Protein AF-A0A0D6EGX3-F1 (afdb_monomer_lite)

Foldseek 3Di:
DDDDDDDDPPPPPPPPPPPPPPQLAADDPVLLVCLVVLLVVLVVLLVVLVVVVVLLPDDPVVVVVVVVVLVVDPPDPQCPPPHPVVLQRDPLCVVVVVCLSVVLSVLSVVLSVLSVVLNVCNVVSHLCSLVSLLVSLVSQQVSLVVVVVVCVVLVVLQQEDDPCSCVVQVDPVSSVSNSNHPDDPVRSCVVPVVVSVCSNVVSVVSNVVSVVVVVVVVVVVVVVVVD

Structure (mmCIF, N/CA/C/O backbone):
data_AF-A0A0D6EGX3-F1
#
_entry.id   AF-A0A0D6EGX3-F1
#
loop_
_atom_site.group_PDB
_atom_site.id
_atom_site.type_symbol
_atom_site.label_atom_id
_atom_site.label_alt_id
_atom_site.label_comp_id
_atom_site.label_asym_id
_atom_site.label_entity_id
_atom_site.label_seq_id
_atom_site.pdbx_PDB_ins_code
_atom_site.Cartn_x
_atom_site.Cartn_y
_atom_site.Cartn_z
_atom_site.occupancy
_atom_site.B_iso_or_equiv
_atom_site.auth_seq_id
_atom_site.auth_comp_id
_atom_site.auth_asym_id
_atom_site.auth_atom_id
_atom_site.pdbx_PDB_model_num
ATOM 1 N N . MET A 1 1 ? -27.601 17.212 81.194 1.00 42.09 1 MET A N 1
ATOM 2 C CA . MET A 1 1 ? -26.570 16.607 80.323 1.00 42.09 1 MET A CA 1
ATOM 3 C C . MET A 1 1 ? -27.194 16.378 78.955 1.00 42.09 1 MET A C 1
ATOM 5 O O . MET A 1 1 ? -28.285 15.823 78.931 1.00 42.09 1 MET A O 1
ATOM 9 N N . PRO A 1 2 ? -26.596 16.871 77.859 1.00 45.00 2 PRO A N 1
ATOM 10 C CA . PRO A 1 2 ? -27.180 16.785 76.527 1.00 45.00 2 PRO A CA 1
ATOM 11 C C . PRO A 1 2 ? -26.713 15.505 75.821 1.00 45.00 2 PRO A C 1
ATOM 13 O O . PRO A 1 2 ? -25.516 15.231 75.780 1.00 45.00 2 PRO A O 1
ATOM 16 N N . SER A 1 3 ? -27.630 14.742 75.230 1.00 47.66 3 SER A N 1
ATOM 17 C CA . SER A 1 3 ? -27.299 13.730 74.223 1.00 47.66 3 SER A CA 1
ATOM 18 C C . SER A 1 3 ? -27.918 14.140 72.887 1.00 47.66 3 SER A C 1
ATOM 20 O O . SER A 1 3 ? -29.131 14.186 72.708 1.00 47.66 3 SER A O 1
ATOM 22 N N . ASN A 1 4 ? -27.024 14.508 71.974 1.00 48.25 4 ASN A N 1
ATOM 23 C CA . ASN A 1 4 ? -27.253 14.788 70.559 1.00 48.25 4 ASN A CA 1
ATOM 24 C C . ASN A 1 4 ? -27.149 13.448 69.764 1.00 48.25 4 ASN A C 1
ATOM 26 O O . ASN A 1 4 ? -26.827 12.423 70.365 1.00 48.25 4 ASN A O 1
ATOM 30 N N . PRO A 1 5 ? -27.321 13.411 68.431 1.00 52.81 5 PRO A N 1
ATOM 31 C CA . PRO A 1 5 ? -28.585 13.210 67.725 1.00 52.81 5 PRO A CA 1
ATOM 32 C C . PRO A 1 5 ? -28.650 11.888 66.920 1.00 52.81 5 PRO A C 1
ATOM 34 O O . PRO A 1 5 ? -27.678 11.144 66.807 1.00 52.81 5 PRO A O 1
ATOM 37 N N . MET A 1 6 ? -29.828 11.621 66.339 1.00 44.00 6 MET A N 1
ATOM 38 C CA . MET A 1 6 ? -30.134 10.525 65.406 1.00 44.00 6 MET A CA 1
ATOM 39 C C . MET A 1 6 ? -29.091 10.373 64.287 1.00 44.00 6 MET A C 1
ATOM 41 O O . MET A 1 6 ? -28.810 11.308 63.537 1.00 44.00 6 MET A O 1
ATOM 45 N N . ALA A 1 7 ? -28.584 9.149 64.143 1.00 47.31 7 ALA A N 1
ATOM 46 C CA . ALA A 1 7 ? -27.769 8.714 63.022 1.00 47.31 7 ALA A CA 1
ATOM 47 C C . ALA A 1 7 ? -28.589 8.755 61.719 1.00 47.31 7 ALA A C 1
ATOM 49 O O . ALA A 1 7 ? -29.502 7.957 61.512 1.00 47.31 7 ALA A O 1
ATOM 50 N N . SER A 1 8 ? -28.240 9.694 60.840 1.00 47.75 8 SER A N 1
ATOM 51 C CA . SER A 1 8 ? -28.646 9.699 59.435 1.00 47.75 8 SER A CA 1
ATOM 52 C C . SER A 1 8 ? -28.057 8.464 58.754 1.00 47.75 8 SER A C 1
ATOM 54 O O . SER A 1 8 ? -26.837 8.314 58.658 1.00 47.75 8 SER A O 1
ATOM 56 N N . SER A 1 9 ? -28.922 7.543 58.332 1.00 49.28 9 SER A N 1
ATOM 57 C CA . SER A 1 9 ? -28.543 6.374 57.549 1.00 49.28 9 SER A CA 1
ATOM 58 C C . SER A 1 9 ? -27.975 6.838 56.211 1.00 49.28 9 SER A C 1
ATOM 60 O O . SER A 1 9 ? -28.705 7.298 55.335 1.00 49.28 9 SER A O 1
ATOM 62 N N . GLY A 1 10 ? -26.654 6.725 56.065 1.00 43.44 10 GLY A N 1
ATOM 63 C CA . GLY A 1 10 ? -25.962 6.937 54.805 1.00 43.44 10 GLY A CA 1
ATOM 64 C C . GLY A 1 10 ? -26.518 5.992 53.747 1.00 43.44 10 GLY A C 1
ATOM 65 O O . GLY A 1 10 ? -26.232 4.796 53.751 1.00 43.44 10 GLY A O 1
ATOM 66 N N . HIS A 1 11 ? -27.326 6.540 52.844 1.00 49.97 11 HIS A N 1
ATOM 67 C CA . HIS A 1 11 ? -27.669 5.908 51.584 1.00 49.97 11 HIS A CA 1
ATOM 68 C C . HIS A 1 11 ? -26.365 5.754 50.794 1.00 49.97 11 HIS A C 1
ATOM 70 O O . HIS A 1 11 ? -25.854 6.715 50.218 1.00 49.97 11 HIS A O 1
ATOM 76 N N . LEU A 1 12 ? -25.782 4.556 50.844 1.00 47.62 12 LEU A N 1
ATOM 77 C CA . LEU A 1 12 ? -24.660 4.164 50.003 1.00 47.62 12 LEU A CA 1
ATOM 78 C C . LEU A 1 12 ? -25.134 4.227 48.552 1.00 47.62 12 LEU A C 1
ATOM 80 O O . LEU A 1 12 ? -25.752 3.293 48.047 1.00 47.62 12 LEU A O 1
ATOM 84 N N . VAL A 1 13 ? -24.855 5.349 47.892 1.00 58.12 13 VAL A N 1
ATOM 85 C CA . VAL A 1 13 ? -24.907 5.436 46.437 1.00 58.12 13 VAL A CA 1
ATOM 86 C C . VAL A 1 13 ? -23.924 4.382 45.927 1.00 58.12 13 VAL A C 1
ATOM 88 O O . VAL A 1 13 ? -22.734 4.477 46.244 1.00 58.12 13 VAL A O 1
ATOM 91 N N . PRO A 1 14 ? -24.363 3.358 45.179 1.00 47.47 14 PRO A N 1
ATOM 92 C CA . PRO A 1 14 ? -23.422 2.458 44.550 1.00 47.47 14 PRO A CA 1
ATOM 93 C C . PRO A 1 14 ? -22.639 3.294 43.539 1.00 47.47 14 PRO A C 1
ATOM 95 O O . PRO A 1 14 ? -23.165 3.702 42.503 1.00 47.47 14 PRO A O 1
ATOM 98 N N . HIS A 1 15 ? -21.374 3.581 43.850 1.00 47.25 15 HIS A N 1
ATOM 99 C CA . HIS A 1 15 ? -20.418 3.990 42.839 1.00 47.25 15 HIS A CA 1
ATOM 100 C C . HIS A 1 15 ? -20.342 2.838 41.843 1.00 47.25 15 HIS A C 1
ATOM 102 O O . HIS A 1 15 ? -19.638 1.853 42.063 1.00 47.25 15 HIS A O 1
ATOM 108 N N . ALA A 1 16 ? -21.111 2.946 40.759 1.00 48.25 16 ALA A N 1
ATOM 109 C CA . ALA A 1 16 ? -20.891 2.155 39.571 1.00 48.25 16 ALA A CA 1
ATOM 110 C C . ALA A 1 16 ? -19.405 2.301 39.248 1.00 48.25 16 ALA A C 1
ATOM 112 O O . ALA A 1 16 ? -18.934 3.409 38.966 1.00 48.25 16 ALA A O 1
ATOM 113 N N . SER A 1 17 ? -18.653 1.206 39.360 1.00 45.69 17 SER A N 1
ATOM 114 C CA . SER A 1 17 ? -17.298 1.166 38.848 1.00 45.69 17 SER A CA 1
ATOM 115 C C . SER A 1 17 ? -17.428 1.400 37.350 1.00 45.69 17 SER A C 1
ATOM 117 O O . SER A 1 17 ? -17.821 0.536 36.567 1.00 45.69 17 SER A O 1
ATOM 119 N N . ARG A 1 18 ? -17.199 2.650 36.951 1.00 48.38 18 ARG A N 1
ATOM 120 C CA . ARG A 1 18 ? -17.096 3.037 35.557 1.00 48.38 18 ARG A CA 1
ATOM 121 C C . ARG A 1 18 ? -15.830 2.350 35.076 1.00 48.38 18 ARG A C 1
ATOM 123 O O . ARG A 1 18 ? -14.730 2.870 35.236 1.00 48.38 18 ARG A O 1
ATOM 130 N N . SER A 1 19 ? -15.979 1.127 34.578 1.00 44.41 19 SER A N 1
ATOM 131 C CA . SER A 1 19 ? -14.942 0.470 33.810 1.00 44.41 19 SER A CA 1
ATOM 132 C C . SER A 1 19 ? -14.705 1.364 32.598 1.00 44.41 19 SER A C 1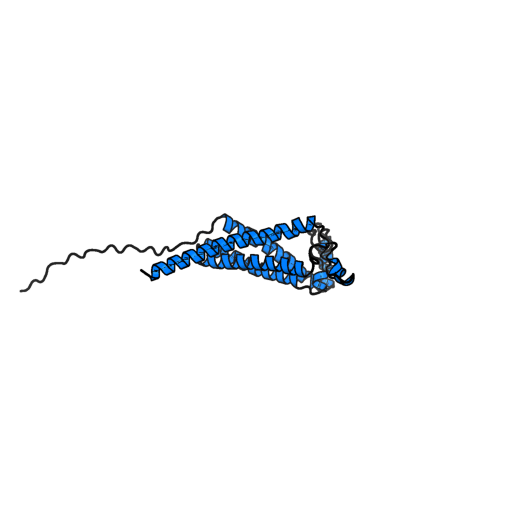
ATOM 134 O O . SER A 1 19 ? -15.422 1.332 31.602 1.00 44.41 19 SER A O 1
ATOM 136 N N . ASN A 1 20 ? -13.706 2.237 32.708 1.00 46.31 20 ASN A N 1
ATOM 137 C CA . ASN A 1 20 ? -13.128 2.976 31.592 1.00 46.31 20 ASN A CA 1
ATOM 138 C C . ASN A 1 20 ? -12.378 1.983 30.679 1.00 46.31 20 ASN A C 1
ATOM 140 O O . ASN A 1 20 ? -11.185 2.110 30.439 1.00 46.31 20 ASN A O 1
ATOM 144 N N . GLY A 1 21 ? -13.073 0.958 30.184 1.00 47.03 21 GLY A N 1
ATOM 145 C CA . GLY A 1 21 ? -12.594 0.003 29.186 1.00 47.03 21 GLY A CA 1
ATOM 146 C C . GLY A 1 21 ? -12.992 0.446 27.781 1.00 47.03 21 GLY A C 1
ATOM 147 O O . GLY A 1 21 ? -13.476 -0.364 26.994 1.00 47.03 21 GLY A O 1
ATOM 148 N N . GLY A 1 22 ? -12.892 1.751 27.508 1.00 45.56 22 GLY A N 1
ATOM 149 C CA . GLY A 1 22 ? -13.342 2.366 26.264 1.00 45.56 22 GLY A CA 1
ATOM 150 C C . GLY A 1 22 ? -12.661 1.727 25.057 1.00 45.56 22 GLY A C 1
ATOM 151 O O . GLY A 1 22 ? -11.455 1.855 24.905 1.00 45.56 22 GLY A O 1
ATOM 152 N N . ALA A 1 23 ? -13.457 1.034 24.238 1.00 56.38 23 ALA A N 1
ATOM 153 C CA . ALA A 1 23 ? -13.135 0.520 22.906 1.00 56.38 23 ALA A CA 1
ATOM 154 C C . ALA A 1 23 ? -11.678 0.055 22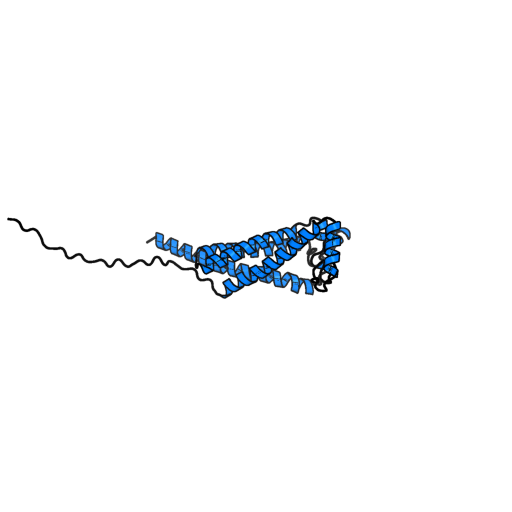.719 1.00 56.38 23 ALA A C 1
ATOM 156 O O . ALA A 1 23 ? -10.835 0.727 22.128 1.00 56.38 23 ALA A O 1
ATOM 157 N N . VAL A 1 24 ? -11.422 -1.156 23.192 1.00 75.19 24 VAL A N 1
ATOM 158 C CA . VAL A 1 24 ? -10.236 -1.943 22.869 1.00 75.19 24 VAL A CA 1
ATOM 159 C C . VAL A 1 24 ? -10.301 -2.286 21.370 1.00 75.19 24 VAL A C 1
ATOM 161 O O . VAL A 1 24 ? -11.146 -3.086 20.964 1.00 75.19 24 VAL A O 1
ATOM 164 N N . TYR A 1 25 ? -9.482 -1.642 20.530 1.00 81.50 25 TYR A N 1
ATOM 165 C CA . TYR A 1 25 ? -9.501 -1.871 19.078 1.00 81.50 25 TYR A CA 1
ATOM 166 C C . TYR A 1 25 ? -9.175 -3.335 18.774 1.00 81.50 25 TYR A C 1
ATOM 168 O O . TYR A 1 25 ? -8.188 -3.878 19.265 1.00 81.50 25 TYR A O 1
ATOM 176 N N . SER A 1 26 ? -9.991 -3.982 17.945 1.00 84.44 26 SER A N 1
ATOM 177 C CA . SER A 1 26 ? -9.758 -5.356 17.509 1.00 84.44 26 SER A CA 1
ATOM 178 C C . SER A 1 26 ? -9.752 -5.397 15.990 1.00 84.44 26 SER A C 1
ATOM 180 O O . SER A 1 26 ? -10.787 -5.236 15.345 1.00 84.44 26 SER A O 1
ATOM 182 N N . ALA A 1 27 ? -8.561 -5.581 15.421 1.00 84.69 27 ALA A N 1
ATOM 183 C CA . ALA A 1 27 ? -8.395 -5.705 13.984 1.00 84.69 27 ALA A CA 1
ATOM 184 C C . ALA A 1 27 ? -9.115 -6.964 13.470 1.00 84.69 27 ALA A C 1
ATOM 186 O O . ALA A 1 27 ? -8.873 -8.054 14.000 1.00 84.69 27 ALA A O 1
ATOM 187 N N . PRO A 1 28 ? -9.948 -6.861 12.418 1.00 91.94 28 PRO A N 1
ATOM 188 C CA . PRO A 1 28 ? -10.461 -8.041 11.738 1.00 91.94 28 PRO A CA 1
ATOM 189 C C . PRO A 1 28 ? -9.301 -8.896 11.216 1.00 91.94 28 PRO A C 1
ATOM 191 O O . PRO A 1 28 ? -8.326 -8.362 10.684 1.00 91.94 28 PRO A O 1
ATOM 194 N N . THR A 1 29 ? -9.415 -10.222 11.319 1.00 92.12 29 THR A N 1
ATOM 195 C CA . THR A 1 29 ? -8.333 -11.159 10.963 1.00 92.12 29 THR A CA 1
ATOM 196 C C . THR A 1 29 ? -7.798 -10.929 9.553 1.00 92.12 29 THR A C 1
ATOM 198 O O . THR A 1 29 ? -6.590 -10.914 9.351 1.00 92.12 29 THR A O 1
ATOM 201 N N . TRP A 1 30 ? -8.677 -10.671 8.584 1.00 94.31 30 TRP A N 1
ATOM 202 C CA . TRP A 1 30 ? -8.269 -10.432 7.200 1.00 94.31 30 TRP A CA 1
ATOM 203 C C . TRP A 1 30 ? -7.467 -9.132 7.024 1.00 94.31 30 TRP A C 1
ATOM 205 O O . TRP A 1 30 ? -6.580 -9.082 6.175 1.00 94.31 30 TRP A O 1
ATOM 215 N N . VAL A 1 31 ? -7.729 -8.102 7.840 1.00 95.50 31 VAL A N 1
ATOM 216 C CA . VAL A 1 31 ? -6.954 -6.852 7.833 1.00 95.50 31 VAL A CA 1
ATOM 217 C C . VAL A 1 31 ? -5.553 -7.136 8.359 1.00 95.50 31 VAL A C 1
ATOM 219 O O . VAL A 1 31 ? -4.570 -6.772 7.721 1.00 95.50 31 VAL A O 1
ATOM 222 N N . ALA A 1 32 ? -5.440 -7.866 9.471 1.00 93.94 32 ALA A N 1
ATOM 223 C CA . ALA A 1 32 ? -4.142 -8.294 9.986 1.00 93.94 32 ALA A CA 1
ATOM 224 C C . ALA A 1 32 ? -3.376 -9.146 8.956 1.00 93.94 32 ALA A C 1
ATOM 226 O O . ALA A 1 32 ? -2.197 -8.891 8.712 1.00 93.94 32 ALA A O 1
ATOM 227 N N . CYS A 1 33 ? -4.047 -10.092 8.286 1.00 95.44 33 CYS A N 1
ATOM 228 C CA . CYS A 1 33 ? -3.456 -10.881 7.204 1.00 95.44 33 CYS A CA 1
ATOM 229 C C . CYS A 1 33 ? -2.945 -10.000 6.059 1.00 95.44 33 CYS A C 1
ATOM 231 O O . CYS A 1 33 ? -1.825 -10.211 5.600 1.00 95.44 33 CYS A O 1
ATOM 233 N N . TRP A 1 34 ? -3.721 -8.999 5.629 1.00 95.44 34 TRP A N 1
ATOM 234 C CA . TRP A 1 34 ? -3.292 -8.047 4.603 1.00 95.44 34 TRP A CA 1
ATOM 235 C C . TRP A 1 34 ? -2.000 -7.332 5.003 1.00 95.44 34 TRP A C 1
ATOM 237 O O . TRP A 1 34 ? -1.045 -7.326 4.233 1.00 95.44 34 TRP A O 1
ATOM 247 N N . PHE A 1 35 ? -1.935 -6.773 6.214 1.00 96.31 35 PHE A N 1
ATOM 248 C CA . PHE A 1 35 ? -0.744 -6.059 6.681 1.00 96.31 35 PHE A CA 1
ATOM 249 C C . PHE A 1 35 ? 0.477 -6.978 6.819 1.00 96.31 35 PHE A C 1
ATOM 251 O O . PHE A 1 35 ? 1.584 -6.560 6.484 1.00 96.31 35 PHE A O 1
ATOM 258 N N . ILE A 1 36 ? 0.297 -8.231 7.246 1.00 95.62 36 ILE A N 1
ATOM 259 C CA . ILE A 1 36 ? 1.384 -9.222 7.310 1.00 95.62 36 ILE A CA 1
ATOM 260 C C . ILE A 1 36 ? 1.899 -9.544 5.904 1.00 95.62 36 ILE A C 1
ATOM 262 O O . ILE A 1 36 ? 3.092 -9.403 5.638 1.00 95.62 36 ILE A O 1
ATOM 266 N N . ILE A 1 37 ? 1.002 -9.938 4.996 1.00 94.56 37 ILE A N 1
ATOM 267 C CA . ILE A 1 37 ? 1.355 -10.319 3.622 1.00 94.56 37 ILE A CA 1
ATOM 268 C C . ILE A 1 37 ? 1.988 -9.134 2.889 1.00 94.56 37 ILE A C 1
ATOM 270 O O . ILE A 1 37 ? 3.042 -9.288 2.272 1.00 94.56 37 ILE A O 1
ATOM 274 N N . SER A 1 38 ? 1.390 -7.946 3.004 1.00 94.62 38 SER A N 1
ATOM 275 C CA . SER A 1 38 ? 1.911 -6.721 2.400 1.00 94.62 38 SER A CA 1
ATOM 276 C C . SER A 1 38 ? 3.314 -6.410 2.914 1.00 94.62 38 SER A C 1
ATOM 278 O O . SER A 1 38 ? 4.220 -6.218 2.112 1.00 94.62 38 SER A O 1
ATOM 280 N N . THR A 1 39 ? 3.546 -6.467 4.231 1.00 93.75 39 THR A N 1
ATOM 281 C CA . THR A 1 39 ? 4.885 -6.226 4.799 1.00 93.75 39 THR A CA 1
ATOM 282 C C . THR A 1 39 ? 5.931 -7.164 4.210 1.00 93.75 39 THR A C 1
ATOM 284 O O . THR A 1 39 ? 7.003 -6.706 3.835 1.00 93.75 39 THR A O 1
ATOM 287 N N . VAL A 1 40 ? 5.630 -8.460 4.083 1.00 92.44 40 VAL A N 1
ATOM 288 C CA . VAL A 1 40 ? 6.575 -9.435 3.515 1.00 92.44 40 VAL A CA 1
ATOM 289 C C . VAL A 1 40 ? 6.880 -9.127 2.049 1.00 92.44 40 VAL A C 1
ATOM 291 O O . VAL A 1 40 ? 8.046 -9.092 1.660 1.00 92.44 40 VAL A O 1
ATOM 294 N N . LEU A 1 41 ? 5.851 -8.873 1.238 1.00 90.00 41 LEU A N 1
ATOM 295 C CA . LEU A 1 41 ? 6.016 -8.619 -0.196 1.00 90.00 41 LEU A CA 1
ATOM 296 C C . LEU A 1 41 ? 6.725 -7.290 -0.476 1.00 90.00 41 LEU A C 1
ATOM 298 O O . LEU A 1 41 ? 7.596 -7.217 -1.339 1.00 90.00 41 LEU A O 1
ATOM 302 N N . VAL A 1 42 ? 6.397 -6.250 0.283 1.00 90.06 42 VAL A N 1
ATOM 303 C CA . VAL A 1 42 ? 6.972 -4.909 0.131 1.00 90.06 42 VAL A CA 1
ATOM 304 C C . VAL A 1 42 ? 8.408 -4.864 0.661 1.00 90.06 42 VAL A C 1
ATOM 306 O O . VAL A 1 42 ? 9.271 -4.238 0.042 1.00 90.06 42 VAL A O 1
ATOM 309 N N . ALA A 1 43 ? 8.696 -5.578 1.757 1.00 84.81 43 ALA A N 1
ATOM 310 C CA . ALA A 1 43 ? 10.055 -5.752 2.265 1.00 84.81 43 ALA A CA 1
ATOM 311 C C . ALA A 1 43 ? 10.934 -6.526 1.271 1.00 84.81 43 ALA A C 1
ATOM 313 O O . ALA A 1 43 ? 12.095 -6.166 1.062 1.00 84.81 43 ALA A O 1
ATOM 314 N N . TRP A 1 44 ? 10.378 -7.560 0.632 1.00 83.56 44 TRP A N 1
ATOM 315 C CA . TRP A 1 44 ? 11.054 -8.280 -0.444 1.00 83.56 44 TRP A CA 1
ATOM 316 C C . TRP A 1 44 ? 11.390 -7.351 -1.616 1.00 83.56 44 TRP A C 1
ATOM 318 O O . TRP A 1 44 ? 12.542 -7.307 -2.047 1.00 83.56 44 TRP A O 1
ATOM 328 N N . ASP A 1 45 ? 10.416 -6.572 -2.088 1.00 81.69 45 ASP A N 1
ATOM 329 C CA . ASP A 1 45 ? 10.589 -5.649 -3.212 1.00 81.69 45 ASP A CA 1
ATOM 330 C C . ASP A 1 45 ? 11.670 -4.586 -2.938 1.00 81.69 45 ASP A C 1
ATOM 332 O O . ASP A 1 45 ? 12.634 -4.458 -3.699 1.00 81.69 45 ASP A O 1
ATOM 336 N N . THR A 1 46 ? 11.598 -3.882 -1.800 1.00 83.12 46 THR A N 1
ATOM 337 C CA . THR A 1 46 ? 12.614 -2.871 -1.453 1.00 83.12 46 THR A CA 1
ATOM 338 C C . THR A 1 46 ? 13.989 -3.488 -1.210 1.00 83.12 46 THR A C 1
ATOM 340 O O . THR A 1 46 ? 14.997 -2.950 -1.673 1.00 83.12 46 THR A O 1
ATOM 343 N N . GLY A 1 47 ? 14.053 -4.649 -0.548 1.00 76.44 47 GLY A N 1
ATOM 344 C CA . GLY A 1 47 ? 15.302 -5.371 -0.327 1.00 76.44 47 GLY A CA 1
ATOM 345 C C . GLY A 1 47 ? 15.974 -5.723 -1.650 1.00 76.44 47 GLY A C 1
ATOM 346 O O . GLY A 1 47 ? 17.164 -5.462 -1.831 1.00 76.44 47 GLY A O 1
ATOM 347 N N . PHE A 1 48 ? 15.198 -6.228 -2.605 1.00 71.31 48 PHE A N 1
ATOM 348 C CA . PHE A 1 48 ? 15.685 -6.567 -3.934 1.00 71.31 48 PHE A CA 1
ATOM 349 C C . PHE A 1 48 ? 16.218 -5.335 -4.691 1.00 71.31 48 PHE A C 1
ATOM 351 O O . PHE A 1 48 ? 17.339 -5.365 -5.212 1.00 71.31 48 PHE A O 1
ATOM 358 N N . VAL A 1 49 ? 15.478 -4.220 -4.695 1.00 70.88 49 VAL A N 1
ATOM 359 C CA . VAL A 1 49 ? 15.894 -2.978 -5.373 1.00 70.88 49 VAL A CA 1
ATOM 360 C C . VAL A 1 49 ? 17.130 -2.354 -4.713 1.00 70.88 49 VAL A C 1
ATOM 362 O O . VAL A 1 49 ? 18.072 -1.958 -5.405 1.00 70.88 49 VAL A O 1
ATOM 365 N N . LEU A 1 50 ? 17.183 -2.283 -3.380 1.00 70.25 50 LEU A N 1
ATOM 366 C CA . LEU A 1 50 ? 18.296 -1.655 -2.662 1.00 70.25 50 LEU A CA 1
ATOM 367 C C . LEU A 1 50 ? 19.588 -2.470 -2.722 1.00 70.25 50 LEU A C 1
ATOM 369 O O . LEU A 1 50 ? 20.653 -1.887 -2.945 1.00 70.25 50 LEU A O 1
ATOM 373 N N . MET A 1 51 ? 19.523 -3.799 -2.577 1.00 66.31 51 MET A N 1
ATOM 374 C CA . MET A 1 51 ? 20.705 -4.660 -2.735 1.00 66.31 51 MET A CA 1
ATOM 375 C C . MET A 1 51 ? 21.351 -4.449 -4.110 1.00 66.31 51 MET A C 1
ATOM 377 O O . MET A 1 51 ? 22.577 -4.398 -4.236 1.00 66.31 51 MET A O 1
ATOM 381 N N . ARG A 1 52 ? 20.533 -4.199 -5.136 1.00 62.53 52 ARG A N 1
ATOM 382 C CA . ARG A 1 52 ? 21.007 -3.893 -6.484 1.00 62.53 52 ARG A CA 1
ATOM 383 C C . ARG A 1 52 ? 21.715 -2.542 -6.593 1.00 62.53 52 ARG A C 1
ATOM 385 O O . ARG A 1 52 ? 22.731 -2.442 -7.284 1.00 62.53 52 ARG A O 1
ATOM 392 N N . LEU A 1 53 ? 21.230 -1.508 -5.903 1.00 60.34 53 LEU A N 1
ATOM 393 C CA . LEU A 1 53 ? 21.909 -0.206 -5.847 1.00 60.34 53 LEU A CA 1
ATOM 394 C C . LEU A 1 53 ? 23.294 -0.323 -5.198 1.00 60.34 53 LEU A C 1
ATOM 396 O O . LEU A 1 53 ? 24.237 0.339 -5.635 1.00 60.34 53 LEU A O 1
ATOM 400 N N . VAL A 1 54 ? 23.433 -1.184 -4.188 1.00 61.91 54 VAL A N 1
ATOM 401 C CA . VAL A 1 54 ? 24.717 -1.456 -3.527 1.00 61.91 54 VAL A CA 1
ATOM 402 C C . VAL A 1 54 ? 25.681 -2.169 -4.483 1.00 61.91 54 VAL A C 1
ATOM 404 O O . VAL A 1 54 ? 26.822 -1.727 -4.639 1.00 61.91 54 VAL A O 1
ATOM 407 N N . GLU A 1 55 ? 25.222 -3.187 -5.220 1.00 61.34 55 GLU A N 1
ATOM 408 C CA . GLU A 1 55 ? 26.027 -3.851 -6.262 1.00 61.34 55 GLU A CA 1
ATOM 409 C C . GLU A 1 55 ? 26.504 -2.877 -7.354 1.00 61.34 55 GLU A C 1
ATOM 411 O O . GLU A 1 55 ? 27.638 -2.960 -7.837 1.00 61.34 55 GLU A O 1
ATOM 416 N N . LEU A 1 56 ? 25.649 -1.929 -7.743 1.00 57.28 56 LEU A N 1
ATOM 417 C CA . LEU A 1 56 ? 25.939 -0.936 -8.776 1.00 57.28 56 LEU A CA 1
ATOM 418 C C . LEU A 1 56 ? 26.783 0.247 -8.286 1.00 57.28 56 LEU A C 1
ATOM 420 O O . LEU A 1 56 ? 27.243 1.027 -9.121 1.00 57.28 56 LEU A O 1
ATOM 424 N N . ARG A 1 57 ? 27.048 0.373 -6.983 1.00 56.44 57 ARG A N 1
ATOM 425 C CA . ARG A 1 57 ? 28.012 1.338 -6.418 1.00 56.44 57 ARG A CA 1
ATOM 426 C C . ARG A 1 57 ? 29.378 0.718 -6.120 1.00 56.44 57 ARG A C 1
ATOM 428 O O . ARG A 1 57 ? 30.349 1.450 -5.952 1.00 56.44 57 ARG A O 1
ATOM 435 N N . ALA A 1 58 ? 29.486 -0.610 -6.116 1.00 58.25 58 ALA A N 1
ATOM 436 C CA . ALA A 1 58 ? 30.744 -1.295 -5.849 1.00 58.25 58 ALA A CA 1
ATOM 437 C C . ALA A 1 58 ? 31.815 -1.007 -6.934 1.00 58.25 58 ALA A C 1
ATOM 439 O O . ALA A 1 58 ? 31.485 -0.933 -8.130 1.00 58.25 58 ALA A O 1
ATOM 440 N N . PRO A 1 59 ? 33.106 -0.880 -6.560 1.00 58.66 59 PRO A N 1
ATOM 441 C CA . PRO A 1 59 ? 34.202 -0.697 -7.512 1.00 58.66 59 PRO A CA 1
ATOM 442 C C . PRO A 1 59 ? 34.324 -1.898 -8.464 1.00 58.66 59 PRO A C 1
ATOM 444 O O . PRO A 1 59 ? 34.025 -3.035 -8.100 1.00 58.66 59 PRO A O 1
ATOM 447 N N . VAL A 1 60 ? 34.798 -1.671 -9.696 1.00 59.31 60 VAL A N 1
ATOM 448 C CA . VAL A 1 60 ? 34.840 -2.679 -10.785 1.00 59.31 60 VAL A CA 1
ATOM 449 C C . VAL A 1 60 ? 35.521 -3.996 -10.368 1.00 59.31 60 VAL A C 1
ATOM 451 O O . VAL A 1 60 ? 35.105 -5.073 -10.799 1.00 59.31 60 VAL A O 1
ATOM 454 N N . ARG A 1 61 ? 36.527 -3.935 -9.484 1.00 53.12 61 ARG A N 1
ATOM 455 C CA . ARG A 1 61 ? 37.207 -5.119 -8.927 1.00 53.12 61 ARG A CA 1
ATOM 456 C C . ARG A 1 61 ? 36.295 -5.958 -8.021 1.00 53.12 61 ARG A C 1
ATOM 458 O O . ARG A 1 61 ? 36.262 -7.174 -8.179 1.00 53.12 61 ARG A O 1
ATOM 465 N N . ALA A 1 62 ? 35.503 -5.319 -7.158 1.00 54.88 62 ALA A N 1
ATOM 466 C CA . ALA A 1 62 ? 34.503 -5.991 -6.326 1.00 54.88 62 ALA A CA 1
ATOM 467 C C . ALA A 1 62 ? 33.367 -6.585 -7.176 1.00 54.88 62 ALA A C 1
ATOM 469 O O . ALA A 1 62 ? 32.889 -7.676 -6.887 1.00 54.88 62 ALA A O 1
ATOM 470 N N . ARG A 1 63 ? 33.007 -5.939 -8.297 1.00 52.00 63 ARG A N 1
ATOM 471 C CA . ARG A 1 63 ? 32.034 -6.496 -9.256 1.00 52.00 63 ARG A CA 1
ATOM 472 C C . ARG A 1 63 ? 32.523 -7.782 -9.913 1.00 52.00 63 ARG A C 1
ATOM 474 O O . ARG A 1 63 ? 31.750 -8.723 -10.013 1.00 52.00 63 ARG A O 1
ATOM 481 N N . ARG A 1 64 ? 33.795 -7.851 -10.332 1.00 46.88 64 ARG A N 1
ATOM 482 C CA . ARG A 1 64 ? 34.390 -9.078 -10.901 1.00 46.88 64 ARG A CA 1
ATOM 483 C C . ARG A 1 64 ? 34.553 -10.192 -9.861 1.00 46.88 64 ARG A C 1
ATOM 485 O O . ARG A 1 64 ? 34.405 -11.355 -10.222 1.00 46.88 64 ARG A O 1
ATOM 492 N N . ALA A 1 65 ? 34.836 -9.846 -8.604 1.00 50.56 65 ALA A N 1
ATOM 493 C CA . ALA A 1 65 ? 34.937 -10.803 -7.502 1.00 50.56 65 ALA A CA 1
ATOM 494 C C . ALA A 1 65 ? 33.566 -11.394 -7.124 1.00 50.56 65 ALA A C 1
ATOM 496 O O . ALA A 1 65 ? 33.424 -12.615 -7.144 1.00 50.56 65 ALA A O 1
ATOM 497 N N . ASN A 1 66 ? 32.539 -10.553 -6.925 1.00 49.28 66 ASN A N 1
ATOM 498 C CA . ASN A 1 66 ? 31.161 -11.012 -6.701 1.00 49.28 66 ASN A CA 1
ATOM 499 C C . ASN A 1 66 ? 30.640 -11.822 -7.892 1.00 49.28 66 ASN A C 1
ATOM 501 O O . ASN A 1 66 ? 30.031 -12.870 -7.710 1.00 49.28 66 ASN A O 1
ATOM 505 N N . GLN A 1 67 ? 30.930 -11.391 -9.124 1.00 44.34 67 GLN A N 1
ATOM 506 C CA . GLN A 1 67 ? 30.522 -12.115 -10.326 1.00 44.34 67 GLN A CA 1
ATOM 507 C C . GLN A 1 67 ? 31.192 -13.494 -10.428 1.00 44.34 67 GLN A C 1
ATOM 509 O O . GLN A 1 67 ? 30.536 -14.435 -10.858 1.00 44.34 67 GLN A O 1
ATOM 514 N N . ARG A 1 68 ? 32.455 -13.649 -10.005 1.00 39.28 68 ARG A N 1
ATOM 515 C CA . ARG A 1 68 ? 33.131 -14.958 -9.959 1.00 39.28 68 ARG A CA 1
ATOM 516 C C . ARG A 1 68 ? 32.630 -15.843 -8.818 1.00 39.28 68 ARG A C 1
ATOM 518 O O . ARG A 1 68 ? 32.470 -17.032 -9.051 1.00 39.28 68 ARG A O 1
ATOM 525 N N . GLN A 1 69 ? 32.331 -15.295 -7.639 1.00 43.22 69 GLN A N 1
ATOM 526 C CA . GLN A 1 69 ? 31.742 -16.069 -6.535 1.00 43.22 69 GLN A CA 1
ATOM 527 C C . GLN A 1 69 ? 30.321 -16.567 -6.853 1.00 43.22 69 GLN A C 1
ATOM 529 O O . GLN A 1 69 ? 29.982 -17.690 -6.499 1.00 43.22 69 GLN A O 1
ATOM 534 N N . LEU A 1 70 ? 29.526 -15.793 -7.599 1.00 44.91 70 LEU A N 1
ATOM 535 C CA . LEU A 1 70 ? 28.156 -16.152 -8.000 1.00 44.91 70 LEU A CA 1
ATOM 536 C C . LEU A 1 70 ? 28.067 -17.172 -9.159 1.00 44.91 70 LEU A C 1
ATOM 538 O O . LEU A 1 70 ? 26.969 -17.609 -9.485 1.00 44.91 70 LEU A O 1
ATOM 542 N N . HIS A 1 71 ? 29.184 -17.546 -9.801 1.00 42.16 71 HIS A N 1
ATOM 543 C CA . HIS A 1 71 ? 29.215 -18.572 -10.864 1.00 42.16 71 HIS A CA 1
ATOM 544 C C . HIS A 1 71 ? 29.584 -19.979 -10.358 1.00 42.16 71 HIS A C 1
ATOM 546 O O . HIS A 1 71 ? 29.463 -20.934 -11.120 1.00 42.16 71 HIS A O 1
ATOM 552 N N . VAL A 1 72 ? 30.049 -20.123 -9.110 1.00 43.75 72 VAL A N 1
ATOM 553 C CA . VAL A 1 72 ? 30.559 -21.408 -8.582 1.00 43.75 72 VAL A CA 1
ATOM 554 C C . VAL A 1 72 ? 29.464 -22.234 -7.888 1.00 43.75 72 VAL A C 1
ATOM 556 O O . VAL A 1 72 ? 29.592 -23.448 -7.785 1.00 43.75 72 VAL A O 1
ATOM 559 N N . GLY A 1 73 ? 28.357 -21.612 -7.478 1.00 43.31 73 GLY A N 1
ATOM 560 C CA . GLY A 1 73 ? 27.159 -22.304 -6.994 1.00 43.31 73 GLY A CA 1
ATOM 561 C C . GLY A 1 73 ? 26.005 -22.080 -7.962 1.00 43.31 73 GLY A C 1
ATOM 562 O O . GLY A 1 73 ? 25.717 -20.938 -8.307 1.00 43.31 73 GLY A O 1
ATOM 563 N N . GLY A 1 74 ? 25.337 -23.146 -8.403 1.00 47.41 74 GLY A N 1
ATOM 564 C CA . GLY A 1 74 ? 24.210 -23.114 -9.349 1.00 47.41 74 GLY A CA 1
ATOM 565 C C . GLY A 1 74 ? 22.966 -22.327 -8.900 1.00 47.41 74 GLY A C 1
ATOM 566 O O . GLY A 1 74 ? 21.973 -22.322 -9.620 1.00 47.41 74 GLY A O 1
ATOM 567 N N . ASP A 1 75 ? 23.027 -21.617 -7.774 1.00 42.38 75 ASP A N 1
ATOM 568 C CA . ASP A 1 75 ? 21.922 -20.912 -7.117 1.00 42.38 75 ASP A CA 1
ATOM 569 C C . ASP A 1 75 ? 21.913 -19.407 -7.411 1.00 42.38 75 ASP A C 1
ATOM 571 O O . ASP A 1 75 ? 21.561 -18.586 -6.565 1.00 42.38 75 ASP A O 1
ATOM 575 N N . ARG A 1 76 ? 22.316 -18.999 -8.618 1.00 47.00 76 ARG A N 1
ATOM 576 C CA . ARG A 1 76 ? 22.115 -17.610 -9.047 1.00 47.00 76 ARG A CA 1
ATOM 577 C C . ARG A 1 76 ? 20.607 -17.384 -9.231 1.00 47.00 76 ARG A C 1
ATOM 579 O O . ARG A 1 76 ? 20.014 -18.015 -10.113 1.00 47.00 76 ARG A O 1
ATOM 586 N N . PRO A 1 77 ? 19.942 -16.505 -8.454 1.00 48.59 77 PRO A N 1
ATOM 587 C CA . PRO A 1 77 ? 18.532 -16.247 -8.688 1.00 48.59 77 PRO A CA 1
ATOM 588 C C . PRO A 1 77 ? 18.403 -15.647 -10.087 1.00 48.59 77 PRO A C 1
ATOM 590 O O . PRO A 1 77 ? 19.152 -14.738 -10.455 1.00 48.59 77 PRO A O 1
ATOM 593 N N . ARG A 1 78 ? 17.482 -16.177 -10.897 1.00 50.38 78 ARG A N 1
ATOM 594 C CA . ARG A 1 78 ? 17.382 -15.846 -12.330 1.00 50.38 78 ARG A CA 1
ATOM 595 C C . ARG A 1 78 ? 17.209 -14.346 -12.613 1.00 50.38 78 ARG A C 1
ATOM 597 O O . ARG A 1 78 ? 17.442 -13.925 -13.737 1.00 50.38 78 ARG A O 1
ATOM 604 N N . SER A 1 79 ? 16.827 -13.548 -11.618 1.00 48.91 79 SER A N 1
ATOM 605 C CA . SER A 1 79 ? 16.654 -12.093 -11.682 1.00 48.91 79 SER A CA 1
ATOM 606 C C . SER A 1 79 ? 17.940 -11.263 -11.468 1.00 48.91 79 SER A C 1
ATOM 608 O O . SER A 1 79 ? 17.904 -10.042 -11.621 1.00 48.91 79 SER A O 1
ATOM 610 N N . PHE A 1 80 ? 19.089 -11.874 -11.140 1.00 47.12 80 PHE A N 1
ATOM 611 C CA . PHE A 1 80 ? 20.384 -11.186 -10.940 1.00 47.12 80 PHE A CA 1
ATOM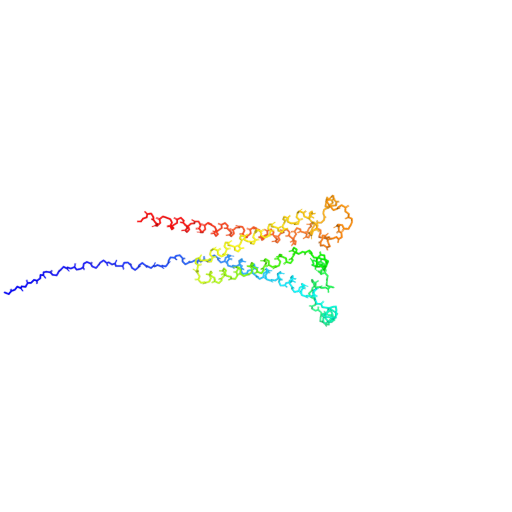 612 C C . PHE A 1 80 ? 21.223 -11.096 -12.225 1.00 47.12 80 PHE A C 1
ATOM 614 O O . PHE A 1 80 ? 20.942 -11.790 -13.195 1.00 47.12 80 PHE A O 1
ATOM 621 N N . ARG A 1 81 ? 22.277 -10.251 -12.254 1.00 43.41 81 ARG A N 1
ATOM 622 C CA . ARG A 1 81 ? 23.092 -9.989 -13.468 1.00 43.41 81 ARG A CA 1
ATOM 623 C C . ARG A 1 81 ? 23.538 -11.278 -14.165 1.00 43.41 81 ARG A C 1
ATOM 625 O O . ARG A 1 81 ? 24.335 -12.031 -13.615 1.00 43.41 81 ARG A O 1
ATOM 632 N N . GLY A 1 82 ? 23.073 -11.475 -15.399 1.00 44.88 82 GLY A N 1
ATOM 633 C CA . GLY A 1 82 ? 23.383 -12.648 -16.220 1.00 44.88 82 GLY A CA 1
ATOM 634 C C . GLY A 1 82 ? 22.383 -13.805 -16.114 1.00 44.88 82 GLY A C 1
ATOM 635 O O . GLY A 1 82 ? 22.569 -14.792 -16.820 1.00 44.88 82 GLY A O 1
ATOM 636 N N . GLY A 1 83 ? 21.360 -13.723 -15.259 1.00 49.41 83 GLY A N 1
ATOM 637 C CA . GLY A 1 83 ? 20.222 -14.646 -15.247 1.00 49.41 83 GLY A CA 1
ATOM 638 C C . GLY A 1 83 ? 19.129 -14.257 -16.252 1.00 49.41 83 GLY A C 1
ATOM 639 O O . GLY A 1 83 ? 19.061 -13.119 -16.708 1.00 49.41 83 GLY A O 1
ATOM 640 N N . ASP A 1 84 ? 18.256 -15.201 -16.592 1.00 49.16 84 ASP A N 1
ATOM 641 C CA . ASP A 1 84 ? 17.290 -15.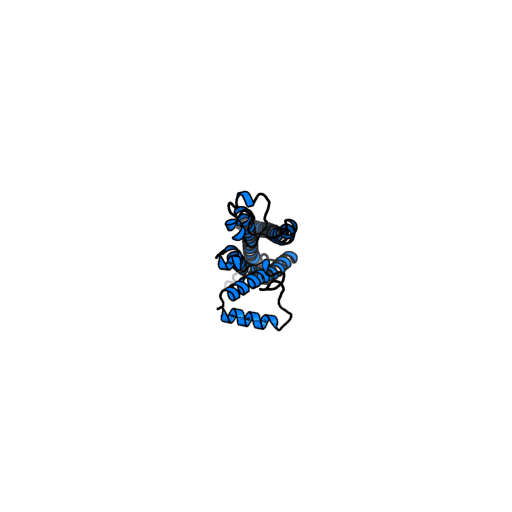052 -17.696 1.00 49.16 84 ASP A CA 1
ATOM 642 C C . ASP A 1 84 ? 16.162 -14.031 -17.415 1.00 49.16 84 ASP A C 1
ATOM 644 O O . ASP A 1 84 ? 15.508 -13.547 -18.334 1.00 49.16 84 ASP A O 1
ATOM 648 N N . LEU A 1 85 ? 15.945 -13.668 -16.145 1.00 52.41 85 LEU A N 1
ATOM 649 C CA . LEU A 1 85 ? 14.979 -12.660 -15.673 1.00 52.41 85 LEU A CA 1
ATOM 650 C C . LEU A 1 85 ? 15.664 -11.337 -15.277 1.00 52.41 85 LEU A C 1
ATOM 652 O O . LEU A 1 85 ? 15.041 -10.452 -14.694 1.00 52.41 85 LEU A O 1
ATOM 656 N N . HIS A 1 86 ? 16.963 -11.196 -15.559 1.00 47.09 86 HIS A N 1
ATOM 657 C CA . HIS A 1 86 ? 17.779 -10.046 -15.156 1.00 47.09 86 HIS A CA 1
ATOM 658 C C . HIS A 1 86 ? 17.357 -8.721 -15.808 1.00 47.09 86 HIS A C 1
ATOM 660 O O . HIS A 1 86 ? 17.539 -7.649 -15.228 1.00 47.09 86 HIS A O 1
ATOM 666 N N . TRP A 1 87 ? 16.780 -8.792 -17.004 1.00 49.50 87 TRP A N 1
ATOM 667 C CA . TRP A 1 87 ? 16.347 -7.635 -17.787 1.00 49.50 87 TRP A CA 1
ATOM 668 C C . TRP A 1 87 ? 15.172 -6.873 -17.155 1.00 49.50 87 TRP A C 1
ATOM 670 O O . TRP A 1 87 ? 15.046 -5.678 -17.406 1.00 49.50 87 TRP A O 1
ATOM 680 N N . LEU A 1 88 ? 14.383 -7.510 -16.274 1.00 47.41 88 LEU A N 1
ATOM 681 C CA . LEU A 1 88 ? 13.267 -6.873 -15.557 1.00 47.41 88 LEU A CA 1
ATOM 682 C C . LEU A 1 88 ? 13.720 -5.647 -14.735 1.00 47.41 88 LEU A C 1
ATOM 684 O O . LEU A 1 88 ? 12.926 -4.754 -14.464 1.00 47.41 88 LEU A O 1
ATOM 688 N N . TRP A 1 89 ? 15.011 -5.580 -14.376 1.00 51.09 89 TRP A N 1
ATOM 689 C CA . TRP A 1 89 ? 15.589 -4.542 -13.514 1.00 51.09 89 TRP A CA 1
ATOM 690 C C . TRP A 1 89 ? 16.949 -4.053 -14.050 1.00 51.09 89 TRP A C 1
ATOM 692 O O . TRP A 1 89 ? 17.966 -4.058 -13.341 1.00 51.09 89 TRP A O 1
ATOM 702 N N . SER A 1 90 ? 16.981 -3.709 -15.346 1.00 49.44 90 SER A N 1
ATOM 703 C CA . SER A 1 90 ? 18.189 -3.379 -16.119 1.00 49.44 90 SER A CA 1
ATOM 704 C C . SER A 1 90 ? 19.140 -2.389 -15.402 1.00 49.44 90 SER A C 1
ATOM 706 O O . SER A 1 90 ? 18.705 -1.372 -14.856 1.00 49.44 90 SER A O 1
ATOM 708 N N . PRO A 1 91 ? 20.475 -2.610 -15.453 1.00 47.56 91 PRO A N 1
ATOM 709 C CA . PRO A 1 91 ? 21.490 -1.640 -15.022 1.00 47.56 91 PRO A CA 1
ATOM 710 C C . PRO A 1 91 ? 21.408 -0.272 -15.724 1.00 47.56 91 PRO A C 1
ATOM 712 O O . PRO A 1 91 ? 22.039 0.678 -15.253 1.00 47.56 91 PRO A O 1
ATOM 715 N N . GLY A 1 92 ? 20.680 -0.178 -16.844 1.00 51.44 92 GLY A N 1
ATOM 716 C CA . GLY A 1 92 ? 20.505 1.044 -17.628 1.00 51.44 92 GLY A CA 1
ATOM 717 C C . GLY A 1 92 ? 19.870 2.188 -16.835 1.00 51.44 92 GLY A C 1
ATOM 718 O O . GLY A 1 92 ? 20.387 3.302 -16.880 1.00 51.44 92 GLY A O 1
ATOM 719 N N . ALA A 1 93 ? 18.842 1.913 -16.024 1.00 52.62 93 ALA A N 1
ATOM 720 C CA . ALA A 1 93 ? 18.147 2.942 -15.238 1.00 52.62 93 ALA A CA 1
ATOM 721 C C . ALA A 1 93 ? 19.074 3.621 -14.208 1.00 52.62 93 ALA A C 1
ATOM 723 O O . ALA A 1 93 ? 19.090 4.843 -14.054 1.00 52.62 93 ALA A O 1
ATOM 724 N N . PHE A 1 94 ? 19.941 2.837 -13.556 1.00 50.53 94 PHE A N 1
ATOM 725 C CA . PHE A 1 94 ? 20.934 3.363 -12.615 1.00 50.53 94 PHE A CA 1
ATOM 726 C C . PHE A 1 94 ? 22.020 4.191 -13.313 1.00 50.53 94 PHE A C 1
ATOM 728 O O . PHE A 1 94 ? 22.429 5.233 -12.801 1.00 50.53 94 PHE A O 1
ATOM 735 N N . ALA A 1 95 ? 22.482 3.749 -14.487 1.00 50.47 95 ALA A N 1
ATOM 736 C CA . ALA A 1 95 ? 23.472 4.479 -15.278 1.00 50.47 95 ALA A CA 1
ATOM 737 C C . ALA A 1 95 ? 22.930 5.826 -15.795 1.00 50.47 95 ALA A C 1
ATOM 739 O O . ALA A 1 95 ? 23.691 6.787 -15.896 1.00 50.47 95 ALA A O 1
ATOM 740 N N . ARG A 1 96 ? 21.618 5.913 -16.054 1.00 54.50 96 ARG A N 1
ATOM 741 C CA . ARG A 1 96 ? 20.921 7.127 -16.513 1.00 54.50 96 ARG A CA 1
ATOM 742 C C . ARG A 1 96 ? 20.431 8.046 -15.387 1.00 54.50 96 ARG A C 1
ATOM 744 O O . ARG A 1 96 ? 19.898 9.112 -15.671 1.00 54.50 96 ARG A O 1
ATOM 751 N N . LYS A 1 97 ? 20.662 7.686 -14.115 1.00 56.75 97 LYS A N 1
ATOM 752 C CA . LYS A 1 97 ? 20.168 8.412 -12.924 1.00 56.75 97 LYS A CA 1
ATOM 753 C C . LYS A 1 97 ? 18.637 8.563 -12.892 1.00 56.75 97 LYS A C 1
ATOM 755 O O . LYS A 1 97 ? 18.121 9.527 -12.328 1.00 56.75 97 LYS A O 1
ATOM 760 N N . GLU A 1 98 ? 17.909 7.597 -13.444 1.00 61.31 98 GLU A N 1
ATOM 761 C CA . GLU A 1 98 ? 16.450 7.537 -13.342 1.00 61.31 98 GLU A CA 1
ATOM 762 C C . GLU A 1 98 ? 16.073 7.130 -11.909 1.00 61.31 98 GLU A C 1
ATOM 764 O O . GLU A 1 98 ? 16.105 5.963 -11.526 1.00 61.31 98 GLU A O 1
ATOM 769 N N . GLY A 1 99 ? 15.792 8.129 -11.066 1.00 65.81 99 GLY A N 1
ATOM 770 C CA . GLY A 1 99 ? 15.610 7.949 -9.622 1.00 65.81 99 GLY A CA 1
ATOM 771 C C . GLY A 1 99 ? 14.262 7.359 -9.206 1.00 65.81 99 GLY A C 1
ATOM 772 O O . GLY A 1 99 ? 14.064 7.097 -8.017 1.00 65.81 99 GLY A O 1
ATOM 773 N N . PHE A 1 100 ? 13.342 7.152 -10.152 1.00 73.56 100 PHE A N 1
ATOM 774 C CA . PHE A 1 100 ? 11.963 6.788 -9.849 1.00 73.56 100 PHE A CA 1
ATOM 775 C C . PHE A 1 100 ? 11.884 5.459 -9.099 1.00 73.56 100 PHE A C 1
ATOM 777 O O . PHE A 1 100 ? 11.489 5.463 -7.940 1.00 73.56 100 PHE A O 1
ATOM 784 N N . THR A 1 101 ? 12.386 4.359 -9.666 1.00 73.12 101 THR A N 1
ATOM 785 C CA . THR A 1 101 ? 12.360 3.024 -9.034 1.00 73.12 101 THR A CA 1
ATOM 786 C C . THR A 1 101 ? 13.039 2.991 -7.667 1.00 73.12 101 THR A C 1
ATOM 788 O O . THR A 1 101 ? 12.540 2.372 -6.728 1.00 73.12 101 THR A O 1
ATOM 791 N N . SER A 1 102 ? 14.146 3.718 -7.496 1.00 72.75 102 SER A N 1
ATOM 792 C CA . SER A 1 102 ? 14.781 3.841 -6.180 1.00 72.75 102 SER A CA 1
ATOM 793 C C . SER A 1 102 ? 13.931 4.628 -5.178 1.00 72.75 102 SER A C 1
ATOM 795 O O . SER A 1 102 ? 13.881 4.260 -4.008 1.00 72.75 102 SER A O 1
ATOM 797 N N . ALA A 1 103 ? 13.230 5.676 -5.618 1.00 80.56 103 ALA A N 1
ATOM 798 C CA . ALA A 1 103 ? 12.287 6.404 -4.774 1.00 80.56 103 ALA A CA 1
ATOM 799 C C . ALA A 1 103 ? 11.091 5.519 -4.392 1.00 80.56 103 ALA A C 1
ATOM 801 O O . ALA A 1 103 ? 10.628 5.580 -3.252 1.00 80.56 103 ALA A O 1
ATOM 802 N N . GLN A 1 104 ? 10.645 4.640 -5.299 1.00 82.19 104 GLN A N 1
ATOM 803 C CA . GLN A 1 104 ? 9.610 3.649 -5.005 1.00 82.19 104 GLN A CA 1
ATOM 804 C C . GLN A 1 104 ? 10.044 2.708 -3.875 1.00 82.19 104 GLN A C 1
ATOM 806 O O . GLN A 1 104 ? 9.338 2.565 -2.876 1.00 82.19 104 GLN A O 1
ATOM 811 N N . ALA A 1 105 ? 11.253 2.153 -3.976 1.00 82.94 105 ALA A N 1
ATOM 812 C CA . ALA A 1 105 ? 11.815 1.284 -2.947 1.00 82.94 105 ALA A CA 1
ATOM 813 C C . ALA A 1 105 ? 11.971 1.991 -1.589 1.00 82.94 105 ALA A C 1
ATOM 815 O O . ALA A 1 105 ? 11.720 1.382 -0.551 1.00 82.94 105 ALA A O 1
ATOM 816 N N . ILE A 1 106 ? 12.330 3.278 -1.566 1.00 83.12 106 ILE A N 1
ATOM 817 C CA . ILE A 1 106 ? 12.413 4.054 -0.317 1.00 83.12 106 ILE A CA 1
ATOM 818 C C . ILE A 1 106 ? 11.026 4.217 0.320 1.00 83.12 106 ILE A C 1
ATOM 820 O O . ILE A 1 106 ? 10.876 4.012 1.524 1.00 83.12 106 ILE A O 1
ATOM 824 N N . MET A 1 107 ? 9.994 4.516 -0.471 1.00 90.12 107 MET A N 1
ATOM 825 C CA . MET A 1 107 ? 8.613 4.580 0.024 1.00 90.12 107 MET A CA 1
ATOM 826 C C . MET A 1 107 ? 8.131 3.224 0.564 1.00 90.12 107 MET A C 1
ATOM 828 O O . MET A 1 107 ? 7.402 3.185 1.550 1.00 90.12 107 MET A O 1
ATOM 832 N N . ASN A 1 108 ? 8.592 2.112 -0.014 1.00 92.06 108 ASN A N 1
ATOM 833 C CA . ASN A 1 108 ? 8.314 0.757 0.476 1.00 92.06 108 ASN A CA 1
ATOM 834 C C . ASN A 1 108 ? 8.932 0.476 1.863 1.00 92.06 108 ASN A C 1
ATOM 836 O O . ASN A 1 108 ? 8.376 -0.300 2.643 1.00 92.06 108 ASN A O 1
ATOM 840 N N . ILE A 1 109 ? 10.031 1.147 2.229 1.00 91.00 109 ILE A N 1
ATOM 841 C CA . ILE A 1 109 ? 10.573 1.098 3.601 1.00 91.00 109 ILE A CA 1
ATOM 842 C C . ILE A 1 109 ? 9.606 1.784 4.564 1.00 91.00 109 ILE A C 1
ATOM 844 O O . ILE A 1 109 ? 9.271 1.224 5.606 1.00 91.00 109 ILE A O 1
ATOM 848 N N . VAL A 1 110 ? 9.136 2.983 4.204 1.00 93.31 110 VAL A N 1
ATOM 849 C CA . VAL A 1 110 ? 8.161 3.734 5.008 1.00 93.31 110 VAL A CA 1
ATOM 850 C C . VAL A 1 110 ? 6.873 2.925 5.172 1.00 93.31 110 VAL A C 1
ATOM 852 O O . VAL A 1 110 ? 6.361 2.814 6.285 1.00 93.31 110 VAL A O 1
ATOM 855 N N . GLU A 1 111 ? 6.401 2.289 4.098 1.00 94.56 111 GLU A N 1
ATOM 856 C CA . GLU A 1 111 ? 5.257 1.376 4.133 1.00 94.56 111 GLU A CA 1
ATOM 857 C C . GLU A 1 111 ? 5.470 0.231 5.123 1.00 94.56 111 GLU A C 1
ATOM 859 O O . GLU A 1 111 ? 4.620 -0.021 5.974 1.00 94.56 111 GLU A O 1
ATOM 864 N N . SER A 1 112 ? 6.630 -0.426 5.061 1.00 94.44 112 SER A N 1
ATOM 865 C CA . SER A 1 112 ? 6.962 -1.545 5.945 1.00 94.44 112 SER A CA 1
ATOM 866 C C . SER A 1 112 ? 6.984 -1.115 7.415 1.00 94.44 112 SER A C 1
ATOM 868 O O . SER A 1 112 ? 6.450 -1.819 8.271 1.00 94.44 112 SER A O 1
ATOM 870 N N . ILE A 1 113 ? 7.534 0.067 7.717 1.00 95.50 113 ILE A N 1
ATOM 871 C CA . ILE A 1 113 ? 7.541 0.633 9.075 1.00 95.50 113 ILE A CA 1
ATOM 872 C C . ILE A 1 113 ? 6.111 0.880 9.566 1.00 95.50 113 ILE A C 1
ATOM 874 O O . ILE A 1 113 ? 5.767 0.476 10.678 1.00 95.50 113 ILE A O 1
ATOM 878 N N . LEU A 1 114 ? 5.265 1.515 8.750 1.00 97.06 114 LEU A N 1
ATOM 879 C CA . LEU A 1 114 ? 3.880 1.806 9.122 1.00 97.06 114 LEU A CA 1
ATOM 880 C C . LEU A 1 114 ? 3.045 0.528 9.280 1.00 97.06 114 LEU A C 1
ATOM 882 O O . LEU A 1 114 ? 2.242 0.439 10.209 1.00 97.06 114 LEU A O 1
ATOM 886 N N . ASN A 1 115 ? 3.265 -0.479 8.434 1.00 97.06 115 ASN A N 1
ATOM 887 C CA . ASN A 1 115 ? 2.575 -1.761 8.531 1.00 97.06 115 ASN A CA 1
ATOM 888 C C . ASN A 1 115 ? 2.954 -2.515 9.814 1.00 97.06 115 ASN A C 1
ATOM 890 O O . ASN A 1 115 ? 2.077 -3.017 10.518 1.00 97.06 115 ASN A O 1
ATOM 894 N N . LEU A 1 116 ? 4.244 -2.549 10.165 1.00 96.94 116 LEU A N 1
ATOM 895 C CA . LEU A 1 116 ? 4.708 -3.145 11.422 1.00 96.94 116 LEU A CA 1
ATOM 896 C C . LEU A 1 116 ? 4.183 -2.379 12.641 1.00 96.94 116 LEU A C 1
ATOM 898 O O . LEU A 1 116 ? 3.743 -2.998 13.611 1.00 96.94 116 LEU A O 1
ATOM 902 N N . ALA A 1 117 ? 4.170 -1.045 12.582 1.00 96.88 117 ALA A N 1
ATOM 903 C CA . ALA A 1 117 ? 3.600 -0.211 13.635 1.00 96.88 117 ALA A CA 1
ATOM 904 C C . ALA A 1 117 ? 2.099 -0.483 13.818 1.00 96.88 117 ALA A C 1
ATOM 906 O O . ALA A 1 117 ? 1.641 -0.642 14.950 1.00 96.88 117 ALA A O 1
ATOM 907 N N . TYR A 1 118 ? 1.342 -0.606 12.722 1.00 97.38 118 TYR A N 1
ATOM 908 C CA . TYR A 1 118 ? -0.061 -1.014 12.765 1.00 97.38 118 TYR A CA 1
ATOM 909 C C . TYR A 1 118 ? -0.229 -2.373 13.453 1.00 97.38 118 TYR A C 1
ATOM 911 O O . TYR A 1 118 ? -1.014 -2.476 14.393 1.00 97.38 118 TYR A O 1
ATOM 919 N N . LEU A 1 119 ? 0.522 -3.397 13.035 1.00 96.44 119 LEU A N 1
ATOM 920 C CA . LEU A 1 119 ? 0.418 -4.750 13.595 1.00 96.44 119 LEU A CA 1
ATOM 921 C C . LEU A 1 119 ? 0.743 -4.780 15.094 1.00 96.44 119 LEU A C 1
ATOM 923 O O . LEU A 1 119 ? 0.019 -5.408 15.868 1.00 96.44 119 LEU A O 1
ATOM 927 N N . ALA A 1 120 ? 1.784 -4.062 15.522 1.00 95.94 120 ALA A N 1
ATOM 928 C CA . ALA A 1 120 ? 2.156 -3.958 16.930 1.00 95.94 120 ALA A CA 1
ATOM 929 C C . ALA A 1 120 ? 1.059 -3.274 17.766 1.00 95.94 120 ALA A C 1
ATOM 931 O O . ALA A 1 120 ? 0.668 -3.784 18.818 1.00 95.94 120 ALA A O 1
ATOM 932 N N . LEU A 1 121 ? 0.522 -2.149 17.285 1.00 95.06 121 LEU A N 1
ATOM 933 C CA . LEU A 1 121 ? -0.545 -1.412 17.968 1.00 95.06 121 LEU A CA 1
ATOM 934 C C . LEU A 1 121 ? -1.867 -2.189 17.981 1.00 95.06 121 LEU A C 1
ATOM 936 O O . LEU A 1 121 ? -2.574 -2.176 18.989 1.00 95.06 121 LEU A O 1
ATOM 940 N N . ALA A 1 122 ? -2.187 -2.895 16.897 1.00 93.44 122 ALA A N 1
ATOM 941 C CA . ALA A 1 122 ? -3.355 -3.764 16.807 1.00 93.44 122 ALA A CA 1
ATOM 942 C C . ALA A 1 122 ? -3.246 -4.952 17.776 1.00 93.44 122 ALA A C 1
ATOM 944 O O . ALA A 1 122 ? -4.230 -5.292 18.431 1.00 93.44 122 ALA A O 1
ATOM 945 N N . GLY A 1 123 ? -2.052 -5.535 17.937 1.00 92.19 123 GLY A N 1
ATOM 946 C CA . GLY A 1 123 ? -1.784 -6.585 18.928 1.00 92.19 123 GLY A CA 1
ATOM 947 C C . GLY A 1 123 ? -1.946 -6.105 20.374 1.00 92.19 123 GLY A C 1
ATOM 948 O O . GLY A 1 123 ? -2.467 -6.831 21.217 1.00 92.19 123 GLY A O 1
ATOM 949 N N . GLN A 1 124 ? -1.589 -4.847 20.645 1.00 92.38 124 GLN A N 1
ATOM 950 C CA . GLN A 1 124 ? -1.849 -4.171 21.925 1.00 92.38 124 GLN A CA 1
ATOM 951 C C . GLN A 1 124 ? -3.301 -3.700 22.074 1.00 92.38 124 GLN A C 1
ATOM 953 O O . GLN A 1 124 ? -3.670 -3.146 23.109 1.00 92.38 124 GLN A O 1
ATOM 958 N N . LYS A 1 125 ? -4.125 -3.898 21.039 1.00 90.56 125 LYS A N 1
ATOM 959 C CA . LYS A 1 125 ? -5.511 -3.442 20.964 1.00 90.56 125 LYS A CA 1
ATOM 960 C C . LYS A 1 125 ? -5.671 -1.930 21.178 1.00 90.56 125 LYS A C 1
ATOM 962 O O . LYS A 1 125 ? -6.670 -1.453 21.723 1.00 90.56 125 LYS A O 1
ATOM 967 N N . SER A 1 126 ? -4.664 -1.171 20.749 1.00 91.38 126 SER A N 1
ATOM 968 C CA . SER A 1 126 ? -4.619 0.281 20.876 1.00 91.38 126 SER A CA 1
ATOM 969 C C . SER A 1 126 ? -5.504 0.948 19.817 1.00 91.38 126 SER A C 1
ATOM 971 O O . SER A 1 126 ? -5.368 0.631 18.633 1.00 91.38 126 SER A O 1
ATOM 973 N N . PRO A 1 127 ? -6.352 1.928 20.180 1.00 90.12 127 PRO A N 1
ATOM 974 C CA . PRO A 1 127 ? -7.154 2.679 19.209 1.00 90.12 127 PRO A CA 1
ATOM 975 C C . PRO A 1 127 ? -6.295 3.495 18.229 1.00 90.12 127 PRO A C 1
ATOM 977 O O . PRO A 1 127 ? -6.745 3.821 17.131 1.00 90.12 127 PRO A O 1
ATOM 980 N N . VAL A 1 128 ? -5.034 3.778 18.580 1.00 92.81 128 VAL A N 1
ATOM 981 C CA . VAL A 1 128 ? -4.064 4.451 17.697 1.00 92.81 128 VAL A CA 1
ATOM 982 C C . VAL A 1 128 ? -3.763 3.612 16.449 1.00 92.81 128 VAL A C 1
ATOM 984 O O . VAL A 1 128 ? -3.427 4.171 15.404 1.00 92.81 128 VAL A O 1
ATOM 987 N N . ALA A 1 129 ? -3.951 2.287 16.516 1.00 94.88 129 ALA A N 1
ATOM 988 C CA . ALA A 1 129 ? -3.780 1.397 15.373 1.00 94.88 129 ALA A CA 1
ATOM 989 C C . ALA A 1 129 ? -4.642 1.825 14.177 1.00 94.88 129 ALA A C 1
ATOM 991 O O . ALA A 1 129 ? -4.162 1.794 13.051 1.00 94.88 129 ALA A O 1
ATOM 992 N N . VAL A 1 130 ? -5.873 2.300 14.400 1.00 95.19 130 VAL A N 1
ATOM 993 C CA . VAL A 1 130 ? -6.768 2.751 13.318 1.00 95.19 130 VAL A CA 1
ATOM 994 C C . VAL A 1 130 ? -6.156 3.926 12.551 1.00 95.19 130 VAL A C 1
ATOM 996 O O . VAL A 1 130 ? -6.189 3.950 11.323 1.00 95.19 130 VAL A O 1
ATOM 999 N N . LEU A 1 131 ? -5.554 4.883 13.262 1.00 95.69 131 LEU A N 1
ATOM 1000 C CA . LEU A 1 131 ? -4.937 6.065 12.658 1.00 95.69 131 LEU A CA 1
ATOM 1001 C C . LEU A 1 131 ? -3.667 5.707 11.877 1.00 95.69 131 LEU A C 1
ATOM 1003 O O . LEU A 1 131 ? -3.475 6.170 10.751 1.00 95.69 131 LEU A O 1
ATOM 1007 N N . VAL A 1 132 ? -2.809 4.866 12.459 1.00 97.00 132 VAL A N 1
ATOM 1008 C CA . VAL A 1 132 ? -1.588 4.387 11.794 1.00 97.00 132 VAL A CA 1
ATOM 1009 C C . VAL A 1 132 ? -1.939 3.546 10.568 1.00 97.00 132 VAL A C 1
ATOM 1011 O O . VAL A 1 132 ? -1.394 3.785 9.494 1.00 97.00 132 VAL A O 1
ATOM 1014 N N . GLY A 1 133 ? -2.903 2.632 10.700 1.00 96.81 133 GLY A N 1
ATOM 1015 C CA . GLY A 1 133 ? -3.408 1.803 9.609 1.00 96.81 133 GLY A CA 1
ATOM 1016 C C . GLY A 1 133 ? -3.978 2.643 8.470 1.00 96.81 133 GLY A C 1
ATOM 1017 O O . GLY A 1 133 ? -3.586 2.439 7.325 1.00 96.81 133 GLY A O 1
ATOM 1018 N N . PHE A 1 134 ? -4.818 3.640 8.777 1.00 97.81 134 PHE A N 1
ATOM 1019 C CA . PHE A 1 134 ? -5.336 4.599 7.794 1.00 97.81 134 PHE A CA 1
ATOM 1020 C C . PHE A 1 134 ? -4.209 5.327 7.053 1.00 97.81 134 PHE A C 1
ATOM 1022 O O . PHE A 1 134 ? -4.217 5.406 5.826 1.00 97.81 134 PHE A O 1
ATOM 1029 N N . THR A 1 135 ? -3.212 5.814 7.792 1.00 97.69 135 THR A N 1
ATOM 1030 C CA . THR A 1 135 ? -2.069 6.541 7.222 1.00 97.69 135 THR A CA 1
ATOM 1031 C C . THR A 1 135 ? -1.263 5.649 6.275 1.00 97.69 135 THR A C 1
ATOM 1033 O O . THR A 1 135 ? -0.949 6.062 5.159 1.00 97.69 135 THR A O 1
ATOM 1036 N N . ALA A 1 136 ? -0.990 4.406 6.686 1.00 97.44 136 ALA A N 1
ATOM 1037 C CA . ALA A 1 136 ? -0.271 3.416 5.891 1.00 97.44 136 ALA A CA 1
ATOM 1038 C C . ALA A 1 136 ? -0.975 3.135 4.556 1.00 97.44 136 ALA A C 1
ATOM 1040 O O . ALA A 1 136 ? -0.361 3.221 3.491 1.00 97.44 136 ALA A O 1
ATOM 1041 N N . VAL A 1 137 ? -2.279 2.843 4.592 1.00 97.62 137 VAL A N 1
ATOM 1042 C CA . VAL A 1 137 ? -3.026 2.443 3.390 1.00 97.62 137 VAL A CA 1
ATOM 1043 C C . VAL A 1 137 ? -3.306 3.615 2.451 1.00 97.62 137 VAL A C 1
ATOM 1045 O O . VAL A 1 137 ? -3.249 3.435 1.236 1.00 97.62 137 VAL A O 1
ATOM 1048 N N . VAL A 1 138 ? -3.523 4.828 2.974 1.00 97.62 138 VAL A N 1
ATOM 1049 C CA . VAL A 1 138 ? -3.652 6.038 2.144 1.00 97.62 138 VAL A CA 1
ATOM 1050 C C . VAL A 1 138 ? -2.337 6.346 1.438 1.00 97.62 138 VAL A C 1
ATOM 1052 O O . VAL A 1 138 ? -2.338 6.583 0.230 1.00 97.62 138 VAL A O 1
ATOM 1055 N N . MET A 1 139 ? -1.211 6.293 2.158 1.00 96.25 139 MET A N 1
ATOM 1056 C CA . MET A 1 139 ? 0.108 6.478 1.555 1.00 96.25 139 MET A CA 1
ATOM 1057 C C . MET A 1 139 ? 0.369 5.411 0.488 1.00 96.25 139 MET A C 1
ATOM 1059 O O . MET A 1 139 ? 0.815 5.751 -0.603 1.00 96.25 139 MET A O 1
ATOM 1063 N N . THR A 1 140 ? 0.033 4.147 0.760 1.00 95.69 140 THR A N 1
ATOM 1064 C CA . THR A 1 140 ? 0.215 3.034 -0.186 1.00 95.69 140 THR A CA 1
ATOM 1065 C C . THR A 1 140 ? -0.596 3.255 -1.459 1.00 95.69 140 THR A C 1
ATOM 1067 O O . THR A 1 140 ? -0.041 3.193 -2.553 1.00 95.69 140 THR A O 1
ATOM 1070 N N . ALA A 1 141 ? -1.884 3.592 -1.334 1.00 95.44 141 ALA A N 1
ATOM 1071 C CA . ALA A 1 141 ? -2.742 3.883 -2.479 1.00 95.44 141 ALA A CA 1
ATOM 1072 C C . ALA A 1 141 ? -2.217 5.077 -3.292 1.00 95.44 141 ALA A C 1
ATOM 1074 O O . ALA A 1 141 ? -2.054 4.970 -4.506 1.00 95.44 141 ALA A O 1
ATOM 1075 N N . ALA A 1 142 ? -1.906 6.198 -2.631 1.00 95.06 142 ALA A N 1
ATOM 1076 C CA . ALA A 1 142 ? -1.427 7.412 -3.293 1.00 95.06 142 ALA A CA 1
ATOM 1077 C C . ALA A 1 142 ? -0.102 7.179 -4.029 1.00 95.06 142 ALA A C 1
ATOM 1079 O O . ALA A 1 142 ? 0.069 7.597 -5.173 1.00 95.06 142 ALA A O 1
ATOM 1080 N N . LYS A 1 143 ? 0.817 6.460 -3.384 1.00 92.06 143 LYS A N 1
ATOM 1081 C CA . LYS A 1 143 ? 2.096 6.043 -3.949 1.00 92.06 143 LYS A CA 1
ATOM 1082 C C . LYS A 1 143 ? 1.888 5.181 -5.201 1.00 92.06 143 LYS A C 1
ATOM 1084 O O . LYS A 1 143 ? 2.474 5.475 -6.236 1.00 92.06 143 LYS A O 1
ATOM 1089 N N . THR A 1 144 ? 1.023 4.170 -5.149 1.00 90.38 144 THR A N 1
ATOM 1090 C CA . THR A 1 144 ? 0.767 3.287 -6.301 1.00 90.38 144 THR A CA 1
ATOM 1091 C C . THR A 1 144 ? 0.056 4.017 -7.445 1.00 90.38 144 THR A C 1
ATOM 1093 O O . THR A 1 144 ? 0.393 3.810 -8.609 1.00 90.38 144 THR A O 1
ATOM 1096 N N . VAL A 1 145 ? -0.864 4.939 -7.143 1.00 92.25 145 VAL A N 1
ATOM 1097 C CA . VAL A 1 145 ? -1.477 5.821 -8.153 1.00 92.25 145 VAL A CA 1
ATOM 1098 C C . VAL A 1 145 ? -0.424 6.710 -8.816 1.00 92.25 145 VAL A C 1
ATOM 1100 O O . VAL A 1 145 ? -0.411 6.829 -10.040 1.00 92.25 145 VAL A O 1
ATOM 1103 N N . LEU A 1 146 ? 0.498 7.288 -8.039 1.00 89.00 146 LEU A N 1
ATOM 1104 C CA . LEU A 1 146 ? 1.605 8.074 -8.586 1.00 89.00 146 LEU A CA 1
ATOM 1105 C C . LEU A 1 146 ? 2.447 7.247 -9.568 1.00 89.00 146 LEU A C 1
ATOM 1107 O O . LEU A 1 146 ? 2.886 7.781 -10.581 1.00 89.00 146 LEU A O 1
ATOM 1111 N N . TYR A 1 147 ? 2.631 5.948 -9.319 1.00 82.31 147 TYR A N 1
ATOM 1112 C CA . TYR A 1 147 ? 3.376 5.059 -10.218 1.00 82.31 147 TYR A CA 1
ATOM 1113 C C . TYR A 1 147 ? 2.723 4.920 -11.581 1.00 82.31 147 TYR A C 1
ATOM 1115 O O . TYR A 1 147 ? 3.400 5.021 -12.602 1.00 82.31 147 TYR A O 1
ATOM 1123 N N . TRP A 1 148 ? 1.404 4.761 -11.593 1.00 85.31 148 TRP A N 1
ATOM 1124 C CA . TRP A 1 148 ? 0.633 4.692 -12.827 1.00 85.31 148 TRP A CA 1
ATOM 1125 C C . TRP A 1 148 ? 0.662 6.016 -13.584 1.00 85.31 148 TRP A C 1
ATOM 1127 O O . TRP A 1 148 ? 0.830 6.023 -14.799 1.00 85.31 148 TRP A O 1
ATOM 1137 N N . LEU A 1 149 ? 0.531 7.138 -12.872 1.00 83.06 149 LEU A N 1
ATOM 1138 C CA . LEU A 1 149 ? 0.540 8.464 -13.487 1.00 83.06 149 LEU A CA 1
ATOM 1139 C C . LEU A 1 149 ? 1.905 8.822 -14.073 1.00 83.06 149 LEU A C 1
ATOM 1141 O O . LEU A 1 149 ? 1.957 9.381 -15.164 1.00 83.06 149 LEU A O 1
ATOM 1145 N N . VAL A 1 150 ? 2.998 8.490 -13.383 1.00 80.44 150 VAL A N 1
ATOM 1146 C CA . VAL A 1 150 ? 4.351 8.721 -13.903 1.00 80.44 150 VAL A CA 1
ATOM 1147 C C . VAL A 1 150 ? 4.587 7.888 -15.154 1.00 80.44 150 VAL A C 1
ATOM 1149 O O . VAL A 1 150 ? 5.031 8.434 -16.159 1.00 80.44 150 VAL A O 1
ATOM 1152 N N . ASP A 1 151 ? 4.229 6.604 -15.140 1.00 75.31 151 ASP A N 1
ATOM 1153 C CA . ASP A 1 151 ? 4.424 5.765 -16.321 1.00 75.31 151 ASP A CA 1
ATOM 1154 C C . ASP A 1 151 ? 3.557 6.215 -17.507 1.00 75.31 151 ASP A C 1
ATOM 1156 O O . ASP A 1 151 ? 4.030 6.292 -18.640 1.00 75.31 151 ASP A O 1
ATOM 1160 N N . GLN A 1 152 ? 2.312 6.620 -17.246 1.00 78.12 152 GLN A N 1
ATOM 1161 C CA . GLN A 1 152 ? 1.417 7.155 -18.269 1.00 78.12 152 GLN A CA 1
ATOM 1162 C C . GLN A 1 152 ? 1.930 8.481 -18.859 1.00 78.12 152 GLN A C 1
ATOM 1164 O O . GLN A 1 152 ? 1.865 8.668 -20.076 1.00 78.12 152 GLN A O 1
ATOM 1169 N N . GLN A 1 153 ? 2.490 9.375 -18.037 1.00 72.81 153 GLN A N 1
ATOM 1170 C CA . GLN A 1 153 ? 3.108 10.631 -18.491 1.00 72.81 153 GLN A CA 1
ATOM 1171 C C . GLN A 1 153 ? 4.414 10.402 -19.260 1.00 72.81 153 GLN A C 1
ATOM 1173 O O . GLN A 1 153 ? 4.718 11.154 -20.184 1.00 72.81 153 GLN A O 1
ATOM 1178 N N . SER A 1 154 ? 5.137 9.326 -18.952 1.00 68.06 154 SER A N 1
ATOM 1179 C CA . SER A 1 154 ? 6.274 8.838 -19.738 1.00 68.06 154 SER A CA 1
ATOM 1180 C C . SER A 1 154 ? 5.854 8.099 -21.018 1.00 68.06 154 SER A C 1
ATOM 1182 O O . SER A 1 154 ? 6.695 7.503 -21.687 1.00 68.06 154 SER A O 1
ATOM 1184 N N . GLY A 1 155 ? 4.567 8.112 -21.387 1.00 61.47 155 GLY A N 1
ATOM 1185 C CA . GLY A 1 155 ? 4.064 7.449 -22.590 1.00 61.47 155 GLY A CA 1
ATOM 1186 C C . GLY A 1 155 ? 4.138 5.924 -22.514 1.00 61.47 155 GLY A C 1
ATOM 1187 O O . GLY A 1 155 ? 4.312 5.283 -23.547 1.00 61.47 155 GLY A O 1
ATOM 1188 N N . TRP A 1 156 ? 4.033 5.362 -21.305 1.00 65.12 156 TRP A N 1
ATOM 1189 C CA . TRP A 1 156 ? 4.213 3.941 -20.982 1.00 65.12 156 TRP A CA 1
ATOM 1190 C C . TRP A 1 156 ? 5.620 3.408 -21.240 1.00 65.12 156 TRP A C 1
ATOM 1192 O O . TRP A 1 156 ? 5.851 2.206 -21.146 1.00 65.12 156 TRP A O 1
ATOM 1202 N N . ALA A 1 157 ? 6.583 4.280 -21.541 1.00 56.25 157 ALA A N 1
ATOM 1203 C CA . ALA A 1 157 ? 7.897 3.861 -22.000 1.00 56.25 157 ALA A CA 1
ATOM 1204 C C . ALA A 1 157 ? 8.624 2.956 -20.986 1.00 56.25 157 ALA A C 1
ATOM 1206 O O . ALA A 1 157 ? 9.378 2.075 -21.392 1.00 56.25 157 ALA A O 1
ATOM 1207 N N . SER A 1 158 ? 8.337 3.079 -19.685 1.00 58.44 158 SER A N 1
ATOM 1208 C CA . SER A 1 158 ? 8.962 2.241 -18.655 1.00 58.44 158 SER A CA 1
ATOM 1209 C C . SER A 1 158 ? 8.398 0.821 -18.598 1.00 58.44 158 SER A C 1
ATOM 1211 O O . SER A 1 158 ? 9.110 -0.074 -18.138 1.00 58.44 158 SER A O 1
ATOM 1213 N N . THR A 1 159 ? 7.160 0.598 -19.054 1.00 57.78 159 THR A N 1
ATOM 1214 C CA . THR A 1 159 ? 6.426 -0.645 -18.761 1.00 57.78 159 THR A CA 1
ATOM 1215 C C . THR A 1 159 ? 5.769 -1.305 -19.975 1.00 57.78 159 THR A C 1
ATOM 1217 O O . THR A 1 159 ? 5.605 -2.527 -19.964 1.00 57.78 159 THR A O 1
ATOM 1220 N N . PHE A 1 160 ? 5.404 -0.548 -21.016 1.00 58.66 160 PHE A N 1
ATOM 1221 C CA . PHE A 1 160 ? 4.720 -1.040 -22.215 1.00 58.66 160 PHE A CA 1
ATOM 1222 C C . PHE A 1 160 ? 4.955 -0.151 -23.454 1.00 58.66 160 PHE A C 1
ATOM 1224 O O . PHE A 1 160 ? 4.694 1.045 -23.436 1.00 58.66 160 PHE A O 1
ATOM 1231 N N . VAL A 1 161 ? 5.354 -0.740 -24.588 1.00 52.88 161 VAL A N 1
ATOM 1232 C CA . VAL A 1 161 ? 5.446 -0.013 -25.869 1.00 52.88 161 VAL A CA 1
ATOM 1233 C C . VAL A 1 161 ? 4.250 -0.353 -26.763 1.00 52.88 161 VAL A C 1
ATOM 1235 O O . VAL A 1 161 ? 4.141 -1.444 -27.318 1.00 52.88 161 VAL A O 1
ATOM 1238 N N . THR A 1 162 ? 3.366 0.622 -26.967 1.00 49.78 162 THR A N 1
ATOM 1239 C CA . THR A 1 162 ? 2.330 0.630 -28.019 1.00 49.78 162 THR A CA 1
ATOM 1240 C C . THR A 1 162 ? 2.842 1.275 -29.318 1.00 49.78 162 THR A C 1
ATOM 1242 O O . THR A 1 162 ? 3.740 2.116 -29.295 1.00 49.78 162 THR A O 1
ATOM 1245 N N . ARG A 1 163 ? 2.194 1.005 -30.460 1.00 45.84 163 ARG A N 1
ATOM 1246 C CA . ARG A 1 163 ? 2.461 1.681 -31.755 1.00 45.84 163 ARG A CA 1
ATOM 1247 C C . ARG A 1 163 ? 2.214 3.206 -31.748 1.00 45.84 163 ARG A C 1
ATOM 1249 O O . ARG A 1 163 ? 2.614 3.878 -32.687 1.00 45.84 163 ARG A O 1
ATOM 1256 N N . SER A 1 164 ? 1.555 3.744 -30.716 1.00 44.12 164 SER A N 1
ATOM 1257 C CA . SER A 1 164 ? 1.357 5.190 -30.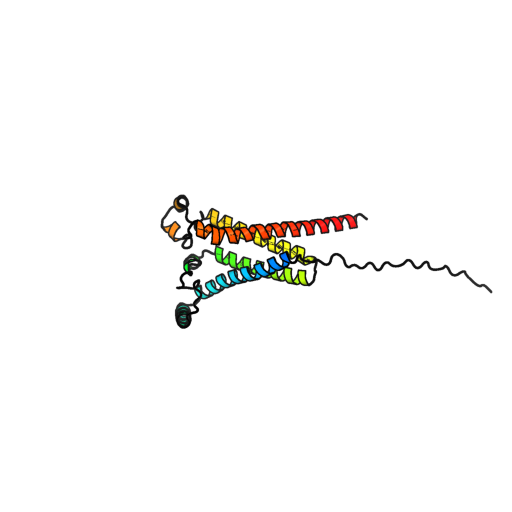505 1.00 44.12 164 SER A CA 1
ATOM 1258 C C . SER A 1 164 ? 2.396 5.827 -29.575 1.00 44.12 164 SER A C 1
ATOM 1260 O O . SER A 1 164 ? 2.565 7.042 -29.603 1.00 44.12 164 SER A O 1
ATOM 1262 N N . SER A 1 165 ? 3.136 5.040 -28.790 1.00 49.78 165 SER A N 1
ATOM 1263 C CA . SER A 1 165 ? 4.227 5.539 -27.926 1.00 49.78 165 SER A CA 1
ATOM 1264 C C . SER A 1 165 ? 5.403 6.079 -28.746 1.00 49.78 165 SER A C 1
ATOM 1266 O O . SER A 1 165 ? 6.138 6.940 -28.278 1.00 49.78 165 SER A O 1
ATOM 1268 N N . SER A 1 166 ? 5.525 5.663 -30.010 1.00 48.94 166 SER A N 1
ATOM 1269 C CA . SER A 1 166 ? 6.468 6.217 -30.988 1.00 48.94 166 SER A CA 1
ATOM 1270 C C . SER A 1 166 ? 6.125 7.633 -31.470 1.00 48.94 166 SER A C 1
ATOM 1272 O O . SER A 1 166 ? 6.951 8.252 -32.126 1.00 48.94 166 SER A O 1
ATOM 1274 N N . LEU A 1 167 ? 4.928 8.163 -31.181 1.00 48.44 167 LEU A N 1
ATOM 1275 C CA . LEU A 1 167 ? 4.577 9.552 -31.523 1.00 48.44 167 LEU A CA 1
ATOM 1276 C C . LEU A 1 167 ? 5.029 10.556 -30.447 1.00 48.44 167 LEU A C 1
ATOM 1278 O O . LEU A 1 167 ? 5.316 11.704 -30.780 1.00 48.44 167 LEU A O 1
ATOM 1282 N N . LEU A 1 168 ? 5.121 10.130 -29.180 1.00 50.50 168 LEU A N 1
ATOM 1283 C CA . LEU A 1 168 ? 5.716 10.918 -28.086 1.00 50.50 168 LEU A CA 1
ATOM 1284 C C . LEU A 1 168 ? 7.236 10.704 -27.995 1.00 50.50 168 LEU A C 1
ATOM 1286 O O . LEU A 1 168 ? 7.977 11.626 -27.666 1.00 50.50 168 LEU A O 1
ATOM 1290 N N . CYS A 1 169 ? 7.705 9.506 -28.344 1.00 50.94 169 CYS A N 1
ATOM 1291 C CA . CYS A 1 169 ? 9.113 9.144 -28.428 1.00 50.94 169 CYS A CA 1
ATOM 1292 C C . CYS A 1 169 ? 9.664 9.560 -29.805 1.00 50.94 169 CYS A C 1
ATOM 1294 O O . CYS A 1 169 ? 9.641 8.792 -30.765 1.00 50.94 169 CYS A O 1
ATOM 1296 N N . ARG A 1 170 ? 10.068 10.830 -29.931 1.00 47.50 170 ARG A N 1
ATOM 1297 C CA . ARG A 1 170 ? 10.419 11.468 -31.215 1.00 47.50 170 ARG A CA 1
ATOM 1298 C C . ARG A 1 170 ? 11.670 10.888 -31.884 1.00 47.50 170 ARG A C 1
ATOM 1300 O O . ARG A 1 170 ? 11.844 11.103 -33.083 1.00 47.50 170 ARG A O 1
ATOM 1307 N N . THR A 1 171 ? 12.537 10.179 -31.157 1.00 47.72 171 THR A N 1
ATOM 1308 C CA . THR A 1 171 ? 13.778 9.616 -31.708 1.00 47.72 171 THR A CA 1
ATOM 1309 C C . THR A 1 171 ? 14.060 8.187 -31.231 1.00 47.72 171 THR A C 1
ATOM 1311 O O . THR A 1 171 ? 13.664 7.777 -30.143 1.00 47.72 171 THR A O 1
ATOM 1314 N N . ALA A 1 172 ? 14.822 7.419 -32.019 1.00 47.91 172 ALA A N 1
ATOM 1315 C CA . ALA A 1 172 ? 15.322 6.099 -31.611 1.00 47.91 172 ALA A CA 1
ATOM 1316 C C . ALA A 1 172 ? 16.221 6.154 -30.351 1.00 47.91 172 ALA A C 1
ATOM 1318 O O . ALA A 1 172 ? 16.365 5.150 -29.657 1.00 47.91 172 ALA A O 1
ATOM 1319 N N . ALA A 1 173 ? 16.788 7.324 -30.026 1.00 48.25 173 ALA A N 1
ATOM 1320 C CA . ALA A 1 173 ? 17.533 7.567 -28.789 1.00 48.25 173 ALA A CA 1
ATOM 1321 C C . ALA A 1 173 ? 16.610 7.725 -27.563 1.00 48.25 173 ALA A C 1
ATOM 1323 O O . ALA A 1 173 ? 16.954 7.259 -26.475 1.00 48.25 173 ALA A O 1
ATOM 1324 N N . ASP A 1 174 ? 15.416 8.298 -27.739 1.00 51.66 174 ASP A N 1
ATOM 1325 C CA . ASP A 1 174 ? 14.383 8.346 -26.695 1.00 51.66 174 ASP A CA 1
ATOM 1326 C C . ASP A 1 174 ? 13.846 6.935 -26.396 1.00 51.66 174 ASP A C 1
ATOM 1328 O O . ASP A 1 174 ? 13.607 6.589 -25.240 1.00 51.66 174 ASP A O 1
ATOM 1332 N N . LEU A 1 175 ? 13.740 6.082 -27.425 1.00 49.22 175 LEU A N 1
ATOM 1333 C CA . LEU A 1 175 ? 13.280 4.694 -27.287 1.00 49.22 175 LEU A CA 1
ATOM 1334 C C . LEU A 1 175 ? 14.331 3.824 -26.570 1.00 49.22 175 LEU A C 1
ATOM 1336 O O . LEU A 1 175 ? 13.984 2.956 -25.777 1.00 49.22 175 LEU A O 1
ATOM 1340 N N . ALA A 1 176 ? 15.621 4.100 -26.800 1.00 45.06 176 ALA A N 1
ATOM 1341 C CA . ALA A 1 176 ? 16.749 3.451 -26.122 1.00 45.06 176 ALA A CA 1
ATOM 1342 C C . ALA A 1 176 ? 16.972 3.942 -24.675 1.00 45.06 176 ALA A C 1
ATOM 1344 O O . ALA A 1 176 ? 17.662 3.287 -23.889 1.00 45.06 176 ALA A O 1
ATOM 1345 N N . SER A 1 177 ? 16.394 5.090 -24.307 1.00 45.84 177 SER A N 1
ATOM 1346 C CA . SER A 1 177 ? 16.449 5.616 -22.937 1.00 45.84 177 SER A CA 1
ATOM 1347 C C . SER A 1 177 ? 15.519 4.849 -21.993 1.00 45.84 177 SER A C 1
ATOM 1349 O O . SER A 1 177 ? 15.774 4.797 -20.799 1.00 45.84 177 SER A O 1
ATOM 1351 N 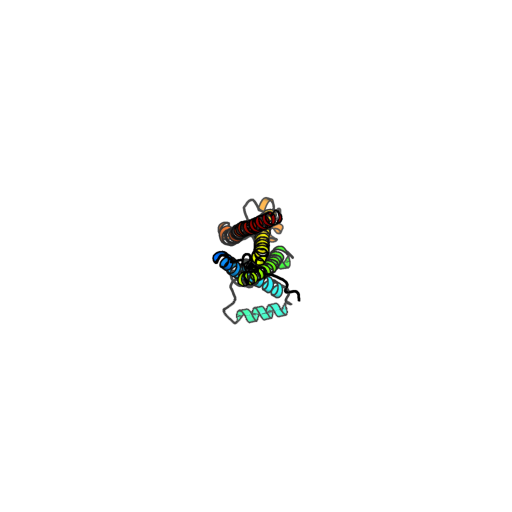N . TYR A 1 178 ? 14.510 4.157 -22.517 1.00 50.66 178 TYR A N 1
ATOM 1352 C CA . TYR A 1 178 ? 13.568 3.359 -21.737 1.00 50.66 178 TYR A CA 1
ATOM 1353 C C . TYR A 1 178 ? 13.796 1.855 -21.952 1.00 50.66 178 TYR A C 1
ATOM 1355 O O . TYR A 1 178 ? 12.967 1.120 -22.477 1.00 50.66 178 TYR A O 1
ATOM 1363 N N . ASP A 1 179 ? 14.963 1.393 -21.505 1.00 46.78 179 ASP A N 1
ATOM 1364 C CA . ASP A 1 179 ? 15.462 0.004 -21.598 1.00 46.78 179 ASP A CA 1
ATOM 1365 C C . ASP A 1 179 ? 14.658 -1.032 -20.762 1.00 46.78 179 ASP A C 1
ATOM 1367 O O . ASP A 1 179 ? 15.119 -2.145 -20.523 1.00 46.78 179 ASP A O 1
ATOM 1371 N N . SER A 1 180 ? 13.472 -0.666 -20.257 1.00 48.03 180 SER A N 1
ATOM 1372 C CA . SER A 1 180 ? 12.542 -1.546 -19.528 1.00 48.03 180 SER A CA 1
ATOM 1373 C C . SER A 1 180 ? 11.223 -1.803 -20.279 1.00 48.03 180 SER A C 1
ATOM 1375 O O . SER A 1 180 ? 10.467 -2.706 -19.915 1.00 48.03 180 SER A O 1
ATOM 1377 N N . GLY A 1 181 ? 10.953 -1.071 -21.366 1.00 50.53 181 GLY A N 1
ATOM 1378 C CA . GLY A 1 181 ? 9.739 -1.193 -22.176 1.00 50.53 181 GLY A CA 1
ATOM 1379 C C . GLY A 1 181 ? 9.804 -2.314 -23.219 1.00 50.53 181 GLY A C 1
ATOM 1380 O O . GLY A 1 181 ? 9.777 -2.046 -24.420 1.00 50.53 181 GLY A O 1
ATOM 1381 N N . HIS A 1 182 ? 9.892 -3.577 -22.790 1.00 52.66 182 HIS A N 1
ATOM 1382 C CA . HIS A 1 182 ? 9.874 -4.749 -23.693 1.00 52.66 182 HIS A CA 1
ATOM 1383 C C . HIS A 1 182 ? 8.772 -5.768 -23.373 1.00 52.66 182 HIS A C 1
ATOM 1385 O O . HIS A 1 182 ? 8.682 -6.809 -24.024 1.00 52.66 182 HIS A O 1
ATOM 1391 N N . ASN A 1 183 ? 7.915 -5.475 -22.392 1.00 59.28 183 ASN A N 1
ATOM 1392 C CA . ASN A 1 183 ? 6.817 -6.365 -22.038 1.00 59.28 183 ASN A CA 1
ATOM 1393 C C . ASN A 1 183 ? 5.771 -6.385 -23.151 1.00 59.28 183 ASN A C 1
ATOM 1395 O O . ASN A 1 183 ? 5.329 -5.339 -23.638 1.00 59.28 183 ASN A O 1
ATOM 1399 N N . THR A 1 184 ? 5.323 -7.584 -23.518 1.00 66.56 184 THR A N 1
ATOM 1400 C CA . THR A 1 184 ? 4.122 -7.715 -24.343 1.00 66.56 184 THR A CA 1
ATOM 1401 C C . THR A 1 184 ? 2.921 -7.109 -23.595 1.00 66.56 184 THR A C 1
ATOM 1403 O O . THR A 1 184 ? 2.945 -7.048 -22.361 1.00 66.56 184 THR A O 1
ATOM 1406 N N . PRO A 1 185 ? 1.830 -6.694 -24.277 1.00 68.81 185 PRO A N 1
ATOM 1407 C CA . PRO A 1 185 ? 0.644 -6.169 -23.585 1.00 68.81 185 PRO A CA 1
ATOM 1408 C C . PRO A 1 185 ? 0.105 -7.142 -22.525 1.00 68.81 185 PRO A C 1
ATOM 1410 O O . PRO A 1 185 ? -0.432 -6.736 -21.497 1.00 68.81 185 PRO A O 1
ATOM 1413 N N . ARG A 1 186 ? 0.285 -8.446 -22.771 1.00 69.75 186 ARG A N 1
ATOM 1414 C CA . ARG A 1 186 ? -0.068 -9.523 -21.850 1.00 69.75 186 ARG A CA 1
ATOM 1415 C C . ARG A 1 186 ? 0.821 -9.524 -20.607 1.00 69.75 186 ARG A C 1
ATOM 1417 O O . ARG A 1 186 ? 0.289 -9.585 -19.503 1.00 69.75 186 ARG A O 1
ATOM 1424 N N . ASP A 1 187 ? 2.139 -9.471 -20.776 1.00 69.19 187 ASP A N 1
ATOM 1425 C CA . ASP A 1 187 ? 3.078 -9.486 -19.647 1.00 69.19 187 ASP A CA 1
ATOM 1426 C C . ASP A 1 187 ? 2.936 -8.217 -18.808 1.00 69.19 187 ASP A C 1
ATOM 1428 O O . ASP A 1 187 ? 2.900 -8.292 -17.585 1.00 69.19 187 ASP A O 1
ATOM 1432 N N . TRP A 1 188 ? 2.734 -7.066 -19.454 1.00 74.88 188 TRP A N 1
ATOM 1433 C CA . TRP A 1 188 ? 2.400 -5.822 -18.765 1.00 74.88 188 TRP A CA 1
ATOM 1434 C C . TRP A 1 188 ? 1.126 -5.968 -17.926 1.00 74.88 188 TRP A C 1
ATOM 1436 O O . TRP A 1 188 ? 1.112 -5.629 -16.743 1.00 74.88 188 TRP A O 1
ATOM 1446 N N . PHE A 1 189 ? 0.056 -6.522 -18.499 1.00 78.06 189 PHE A N 1
ATOM 1447 C CA . PHE A 1 189 ? -1.201 -6.674 -17.773 1.00 78.06 189 PHE A CA 1
ATOM 1448 C C . PHE A 1 189 ? -1.039 -7.564 -16.532 1.00 78.06 189 PHE A C 1
ATOM 1450 O O . PHE A 1 189 ? -1.457 -7.186 -15.437 1.00 78.06 189 PHE A O 1
ATOM 1457 N N . TRP A 1 190 ? -0.393 -8.723 -16.675 1.00 77.38 190 TRP A N 1
ATOM 1458 C CA . TRP A 1 190 ? -0.270 -9.688 -15.580 1.00 77.38 190 TRP A CA 1
ATOM 1459 C C . TRP A 1 190 ? 0.802 -9.340 -14.549 1.00 77.38 190 TRP A C 1
ATOM 1461 O O . TRP A 1 190 ? 0.609 -9.629 -13.371 1.00 77.38 190 TRP A O 1
ATOM 1471 N N . LEU A 1 191 ? 1.919 -8.742 -14.963 1.00 74.19 191 LEU A N 1
ATOM 1472 C CA . LEU A 1 191 ? 3.054 -8.463 -14.078 1.00 74.19 191 LEU A CA 1
ATOM 1473 C C . LEU A 1 191 ? 3.014 -7.049 -13.499 1.00 74.19 191 LEU A C 1
ATOM 1475 O O . LEU A 1 191 ? 3.521 -6.831 -12.402 1.00 74.19 191 LEU A O 1
ATOM 1479 N N . PHE A 1 192 ? 2.397 -6.097 -14.201 1.00 77.62 192 PHE A N 1
ATOM 1480 C CA . PHE A 1 192 ? 2.290 -4.716 -13.743 1.00 77.62 192 PHE A CA 1
ATOM 1481 C C . PHE A 1 192 ? 0.861 -4.344 -13.353 1.00 77.62 192 PHE A C 1
ATOM 1483 O O . PHE A 1 192 ? 0.631 -3.976 -12.200 1.00 77.62 192 PHE A O 1
ATOM 1490 N N . ALA A 1 193 ? -0.106 -4.443 -14.267 1.00 83.88 193 ALA A N 1
ATOM 1491 C CA . ALA A 1 193 ? -1.436 -3.878 -14.029 1.00 83.88 193 ALA A CA 1
ATOM 1492 C C . ALA A 1 193 ? -2.195 -4.609 -12.911 1.00 83.88 193 ALA A C 1
ATOM 1494 O O . ALA A 1 193 ? -2.744 -3.961 -12.022 1.00 83.88 193 ALA A O 1
ATOM 1495 N N . VAL A 1 194 ? -2.197 -5.945 -12.911 1.00 88.31 194 VAL A N 1
ATOM 1496 C CA . VAL A 1 194 ? -2.921 -6.742 -11.907 1.00 88.31 194 VAL A CA 1
ATOM 1497 C C . VAL A 1 194 ? -2.325 -6.588 -10.497 1.00 88.31 194 VAL A C 1
ATOM 1499 O O . VAL A 1 194 ? -3.086 -6.245 -9.588 1.00 88.31 194 VAL A O 1
ATOM 1502 N N . PRO A 1 195 ? -1.005 -6.760 -10.271 1.00 87.38 195 PRO A N 1
ATOM 1503 C CA . PRO A 1 195 ? -0.432 -6.610 -8.935 1.00 87.38 195 PRO A CA 1
ATOM 1504 C C . PRO A 1 195 ? -0.571 -5.181 -8.406 1.00 87.38 195 PRO A C 1
ATOM 1506 O O . PRO A 1 195 ? -1.067 -4.980 -7.300 1.00 87.38 195 PRO A O 1
ATOM 1509 N N . ASN A 1 196 ? -0.231 -4.167 -9.209 1.00 88.62 196 ASN A N 1
ATOM 1510 C CA . ASN A 1 196 ? -0.359 -2.778 -8.763 1.00 88.62 196 ASN A CA 1
ATOM 1511 C C . ASN A 1 196 ? -1.829 -2.365 -8.595 1.00 88.62 196 ASN A C 1
ATOM 1513 O O . ASN A 1 196 ? -2.155 -1.633 -7.666 1.00 88.62 196 ASN A O 1
ATOM 1517 N N . GLY A 1 197 ? -2.733 -2.872 -9.436 1.00 91.38 197 GLY A N 1
ATOM 1518 C CA . GLY A 1 197 ? -4.172 -2.652 -9.302 1.00 91.38 197 GLY A CA 1
ATOM 1519 C C . GLY A 1 197 ? -4.717 -3.188 -7.977 1.00 91.38 197 GLY A C 1
ATOM 1520 O O . GLY A 1 197 ? -5.468 -2.490 -7.295 1.00 91.38 197 GLY A O 1
ATOM 1521 N N . ALA A 1 198 ? -4.273 -4.373 -7.544 1.00 93.44 198 ALA A N 1
ATOM 1522 C CA . ALA A 1 198 ? -4.603 -4.894 -6.218 1.00 93.44 198 ALA A CA 1
ATOM 1523 C C . ALA A 1 198 ? -4.089 -3.967 -5.094 1.00 93.44 198 ALA A C 1
ATOM 1525 O O . ALA A 1 198 ? -4.824 -3.688 -4.146 1.00 93.44 198 ALA A O 1
ATOM 1526 N N . TRP A 1 199 ? -2.883 -3.405 -5.238 1.00 93.62 199 TRP A N 1
ATOM 1527 C CA . TRP A 1 199 ? -2.303 -2.419 -4.308 1.00 93.62 199 TRP A CA 1
ATOM 1528 C C . TRP A 1 199 ? -2.936 -1.020 -4.374 1.00 93.62 199 TRP A C 1
ATOM 1530 O O . TRP A 1 199 ? -2.588 -0.153 -3.573 1.00 93.62 199 TRP A O 1
ATOM 1540 N N . ILE A 1 200 ? -3.888 -0.788 -5.275 1.00 94.19 200 ILE A N 1
ATOM 1541 C CA . ILE A 1 200 ? -4.780 0.376 -5.231 1.00 94.19 200 ILE A CA 1
ATOM 1542 C C . ILE A 1 200 ? -6.084 -0.025 -4.541 1.00 94.19 200 ILE A C 1
ATOM 1544 O O . ILE A 1 200 ? -6.470 0.575 -3.541 1.00 94.19 200 ILE A O 1
ATOM 1548 N N . VAL A 1 201 ? -6.734 -1.086 -5.026 1.00 95.50 201 VAL A N 1
ATOM 1549 C CA . VAL A 1 201 ? -8.067 -1.497 -4.564 1.00 95.50 201 VAL A CA 1
ATOM 1550 C C . VAL A 1 201 ? -8.078 -1.833 -3.073 1.00 95.50 201 VAL A C 1
ATOM 1552 O O . VAL A 1 201 ? -8.879 -1.266 -2.329 1.00 95.50 201 VAL A O 1
ATOM 1555 N N . PHE A 1 202 ? -7.195 -2.718 -2.605 1.00 95.56 202 PHE A N 1
ATOM 1556 C CA . PHE A 1 202 ? -7.213 -3.162 -1.208 1.00 95.56 202 PHE A CA 1
ATOM 1557 C C . PHE A 1 202 ? -6.869 -2.034 -0.220 1.00 95.56 202 PHE A C 1
ATOM 1559 O O . PHE A 1 202 ? -7.634 -1.843 0.732 1.00 95.56 202 PHE A O 1
ATOM 1566 N N . PRO A 1 203 ? -5.806 -1.229 -0.426 1.00 96.38 203 PRO A N 1
ATOM 1567 C CA . PRO A 1 203 ? -5.534 -0.087 0.443 1.00 96.38 203 PRO A CA 1
ATOM 1568 C C . PRO A 1 203 ? -6.642 0.970 0.428 1.00 96.38 203 PRO A C 1
ATOM 1570 O O . PRO A 1 203 ? -6.971 1.510 1.482 1.00 96.38 203 PRO A O 1
ATOM 1573 N N . THR A 1 204 ? -7.284 1.229 -0.715 1.00 96.88 204 THR A N 1
ATOM 1574 C CA . THR A 1 204 ? -8.436 2.141 -0.772 1.00 96.88 204 THR A CA 1
ATOM 1575 C C . THR A 1 204 ? -9.627 1.605 0.025 1.00 96.88 204 THR A C 1
ATOM 1577 O O . THR A 1 204 ? -10.220 2.356 0.800 1.00 96.88 204 THR A O 1
ATOM 1580 N N . LEU A 1 205 ? -9.955 0.313 -0.085 1.00 96.75 205 LEU A N 1
ATOM 1581 C CA . LEU A 1 205 ? -11.014 -0.309 0.722 1.00 96.75 205 LEU A CA 1
ATOM 1582 C C . LEU A 1 205 ? -10.721 -0.197 2.226 1.00 96.75 205 LEU A C 1
ATOM 1584 O O . LEU A 1 205 ? -11.590 0.205 3.003 1.00 96.75 205 LEU A O 1
ATOM 1588 N N . LEU A 1 206 ? -9.482 -0.479 2.635 1.00 96.94 206 LEU A N 1
ATOM 1589 C CA . LEU A 1 206 ? -9.039 -0.319 4.021 1.00 96.94 206 LEU A CA 1
ATOM 1590 C C . LEU A 1 206 ? -9.087 1.142 4.483 1.00 96.94 206 LEU A C 1
ATOM 1592 O O . LEU A 1 206 ? -9.496 1.408 5.613 1.00 96.94 206 LEU A O 1
ATOM 1596 N N . ALA A 1 207 ? -8.737 2.097 3.617 1.00 97.44 207 ALA A N 1
ATOM 1597 C CA . ALA A 1 207 ? -8.830 3.523 3.919 1.00 97.44 207 ALA A CA 1
ATOM 1598 C C . ALA A 1 207 ? -10.279 3.932 4.211 1.00 97.44 207 ALA A C 1
ATOM 1600 O O . ALA A 1 207 ? -10.534 4.619 5.200 1.00 97.44 207 ALA A O 1
ATOM 1601 N N . PHE A 1 208 ? -11.240 3.465 3.408 1.00 97.00 208 PHE A N 1
ATOM 1602 C CA . PHE A 1 208 ? -12.663 3.706 3.661 1.00 97.00 208 PHE A CA 1
ATOM 1603 C C . PHE A 1 208 ? -13.124 3.101 4.989 1.00 97.00 208 PHE A C 1
ATOM 1605 O O . PHE A 1 208 ? -13.870 3.747 5.732 1.00 97.00 208 PHE A O 1
ATOM 1612 N N . MET A 1 209 ? -12.668 1.892 5.317 1.00 95.12 209 MET A N 1
ATOM 1613 C CA . MET A 1 209 ? -13.001 1.243 6.585 1.00 95.12 209 MET A CA 1
ATOM 1614 C C . MET A 1 209 ? -12.454 2.006 7.790 1.00 95.12 209 MET A C 1
ATOM 1616 O O . MET A 1 209 ? -13.232 2.394 8.665 1.00 95.12 209 MET A O 1
ATOM 1620 N N . PHE A 1 210 ? -11.147 2.273 7.822 1.00 96.50 210 PHE A N 1
ATOM 1621 C CA . PHE A 1 210 ? -10.526 3.008 8.923 1.00 96.50 210 PHE A CA 1
ATOM 1622 C C . PHE A 1 210 ? -11.058 4.441 9.017 1.00 96.50 210 PHE A C 1
ATOM 1624 O O . PHE A 1 210 ? -11.354 4.918 10.110 1.00 96.50 210 PHE A O 1
ATOM 1631 N N . GLY A 1 211 ? -11.271 5.116 7.884 1.00 96.19 211 GLY A N 1
ATOM 1632 C CA . GLY A 1 211 ? -11.869 6.451 7.846 1.00 96.19 211 GLY A CA 1
ATOM 1633 C C . GLY A 1 211 ? -13.285 6.475 8.429 1.00 96.19 211 GLY A C 1
ATOM 1634 O O . GLY A 1 211 ? -13.634 7.376 9.195 1.00 96.19 211 GLY A O 1
ATOM 1635 N N . SER A 1 212 ? -14.090 5.449 8.141 1.00 94.88 212 SER A N 1
ATOM 1636 C CA . SER A 1 212 ? -15.432 5.299 8.716 1.00 94.88 212 SER A CA 1
ATOM 1637 C C . SER A 1 212 ? -15.394 5.078 10.229 1.00 94.88 212 SER A C 1
ATOM 1639 O O . SER A 1 212 ? -16.240 5.610 10.953 1.00 94.88 212 SER A O 1
ATOM 1641 N N . GLU A 1 213 ? -14.413 4.320 10.718 1.00 92.81 213 GLU A N 1
ATOM 1642 C CA . GLU A 1 213 ? -14.198 4.079 12.146 1.00 92.81 213 GLU A CA 1
ATOM 1643 C C . GLU A 1 213 ? -13.767 5.358 12.877 1.00 92.81 213 GLU A C 1
ATOM 1645 O O . GLU A 1 213 ? -14.381 5.724 13.882 1.00 92.81 213 GLU A O 1
ATOM 1650 N N . ILE A 1 214 ? -12.811 6.107 12.319 1.00 94.12 214 ILE A N 1
ATOM 1651 C CA . ILE A 1 214 ? -12.385 7.418 12.836 1.00 94.12 214 ILE A CA 1
ATOM 1652 C C . ILE A 1 214 ? -13.583 8.373 12.912 1.00 94.12 214 ILE A C 1
ATOM 1654 O O . ILE A 1 214 ? -13.851 8.962 13.962 1.00 94.12 214 ILE A O 1
ATOM 1658 N N . ALA A 1 215 ? -14.359 8.491 11.831 1.00 95.06 215 ALA A N 1
ATOM 1659 C CA . ALA A 1 215 ? -15.525 9.369 11.790 1.00 95.06 215 ALA A CA 1
ATOM 1660 C C . ALA A 1 215 ? -16.601 8.967 12.813 1.00 95.06 215 ALA A C 1
ATOM 1662 O O . ALA A 1 215 ? -17.267 9.830 13.391 1.00 95.06 215 ALA A O 1
ATOM 1663 N N . ARG A 1 216 ? -16.794 7.665 13.058 1.00 92.12 216 ARG A N 1
ATOM 1664 C CA . ARG A 1 216 ? -17.723 7.169 14.084 1.00 92.12 216 ARG A CA 1
ATOM 1665 C C . ARG A 1 216 ? -17.249 7.557 15.485 1.00 92.12 216 ARG A C 1
ATOM 1667 O O . ARG A 1 216 ? -18.046 8.104 16.245 1.00 92.12 216 ARG A O 1
ATOM 1674 N N . SER A 1 217 ? -15.972 7.349 15.792 1.00 89.75 217 SER A N 1
ATOM 1675 C CA . SER A 1 217 ? -15.374 7.712 17.083 1.00 89.75 217 SER A CA 1
ATOM 1676 C C . SER A 1 217 ? -15.483 9.211 17.369 1.00 89.75 217 SER A C 1
ATOM 1678 O O . SER A 1 217 ? -15.885 9.601 18.465 1.00 89.75 217 SER A O 1
ATOM 1680 N N . LEU A 1 218 ? -15.239 10.061 16.366 1.00 92.12 218 LEU A N 1
ATOM 1681 C CA . LEU A 1 218 ? -15.396 11.515 16.492 1.00 92.12 218 LEU A CA 1
ATOM 1682 C C . LEU A 1 218 ? -16.850 11.929 16.764 1.00 92.12 218 LEU A C 1
ATOM 1684 O O . LEU A 1 218 ? -17.098 12.776 17.621 1.00 92.12 218 LEU A O 1
ATOM 1688 N N . ARG A 1 219 ? -17.829 11.312 16.086 1.00 93.19 219 ARG A N 1
ATOM 1689 C CA . ARG A 1 219 ? -19.260 11.589 16.323 1.00 93.19 219 ARG A CA 1
ATOM 1690 C C . ARG A 1 219 ? -19.704 11.193 17.730 1.00 93.19 219 ARG A C 1
ATOM 1692 O O . ARG A 1 219 ? -20.491 11.914 18.337 1.00 93.19 219 ARG A O 1
ATOM 1699 N N . LEU A 1 220 ? -19.221 10.062 18.242 1.00 90.06 220 LEU A N 1
ATOM 1700 C CA . LEU A 1 220 ? -19.526 9.613 19.603 1.00 90.06 220 LEU A CA 1
ATOM 1701 C C . LEU A 1 220 ? -18.923 10.561 20.646 1.00 90.06 220 LEU A C 1
ATOM 1703 O O . LEU A 1 220 ? -19.632 10.999 21.551 1.00 90.06 220 LEU A O 1
ATOM 1707 N N . ALA A 1 221 ? -17.660 10.952 20.464 1.00 89.31 221 ALA A N 1
ATOM 1708 C CA . ALA A 1 221 ? -16.995 11.916 21.336 1.00 89.31 221 ALA A CA 1
ATOM 1709 C C . ALA A 1 221 ? -17.695 13.288 21.336 1.00 89.31 221 ALA A C 1
ATOM 1711 O O . ALA A 1 221 ? -17.831 13.911 22.386 1.00 89.31 221 ALA A O 1
ATOM 1712 N N . ALA A 1 222 ? -18.179 13.748 20.178 1.00 91.50 222 ALA A N 1
ATOM 1713 C CA . ALA A 1 222 ? -18.934 14.994 20.074 1.00 91.50 222 ALA A CA 1
ATOM 1714 C C . ALA A 1 222 ? -20.265 14.933 20.842 1.00 91.50 222 ALA A C 1
ATOM 1716 O O . ALA A 1 222 ? -20.570 15.857 21.587 1.00 91.50 222 ALA A O 1
ATOM 1717 N N . LYS A 1 223 ? -21.028 13.836 20.722 1.00 91.12 223 LYS A N 1
ATOM 1718 C CA . LYS A 1 223 ? -22.293 13.652 21.459 1.00 91.12 223 LYS A CA 1
ATOM 1719 C C . LYS A 1 223 ? -22.095 13.631 22.973 1.00 91.12 223 LYS A C 1
ATOM 1721 O O . LYS A 1 223 ? -22.912 14.186 23.694 1.00 91.12 223 LYS A O 1
ATOM 1726 N N . GLN A 1 224 ? -21.009 13.025 23.446 1.00 87.19 224 GLN A N 1
ATOM 1727 C CA . GLN A 1 224 ? -20.712 12.949 24.875 1.00 87.19 224 GLN A CA 1
ATOM 1728 C C . GLN A 1 224 ? -20.361 14.312 25.490 1.00 87.19 224 GLN A C 1
ATOM 1730 O O . GLN A 1 224 ? -20.570 14.493 26.678 1.00 87.19 224 GLN A O 1
ATOM 1735 N N . LYS A 1 225 ? -19.845 15.268 24.705 1.00 75.06 225 LYS A N 1
ATOM 1736 C CA . LYS A 1 225 ? -19.572 16.636 25.183 1.00 75.06 225 LYS A CA 1
ATOM 1737 C C . LYS A 1 225 ? -20.825 17.509 25.316 1.00 75.06 225 LYS A C 1
ATOM 1739 O O . LYS A 1 225 ? -20.732 18.588 25.888 1.00 75.06 225 LYS A O 1
ATOM 1744 N N . VAL A 1 226 ? -21.944 17.091 24.725 1.00 73.38 226 VAL A N 1
ATOM 1745 C CA . VAL A 1 226 ? -23.211 17.843 24.724 1.00 73.38 226 VAL A CA 1
ATOM 1746 C C . VAL A 1 226 ? -24.129 17.415 25.883 1.00 73.38 226 VAL A C 1
ATOM 1748 O O . VAL A 1 226 ? -25.095 18.114 26.172 1.00 73.38 226 VAL A O 1
ATOM 1751 N N . LEU A 1 227 ? -23.823 16.295 26.551 1.00 57.12 227 LEU A N 1
ATOM 1752 C CA . LEU A 1 227 ? -24.514 15.773 27.739 1.00 57.12 227 LEU A CA 1
ATOM 1753 C C . LEU A 1 227 ? -23.735 16.118 29.012 1.00 57.12 227 LEU A C 1
ATOM 1755 O O . LEU A 1 227 ? -24.399 16.329 30.048 1.00 57.12 227 LEU A O 1
#

Organism: Sporidiobolus salmonicolor (NCBI:txid5005)

pLDDT: mean 71.59, std 20.37, range [39.28, 97.81]

Sequence (227 aa):
MPSNPMASSGHLVPHASRSNGGAVYSAPTWVACWFIISTVLVAWDTGFVLMRLVELRAPVRARRANQRQLHVGGDRPRSFRGGDLHWLWSPGAFARKEGFTSAQAIMNIVESILNLAYLALAGQKSPVAVLVGFTAVVMTAAKTVLYWLVDQQSGWASTFVTRSSSLLCRTAADLASYDSGHNTPRDWFWLFAVPNGAWIVFPTLLAFMFGSEIARSLRLAAKQKVL

Radius of gyration: 28.21 Å; chains: 1; bounding box: 67×41×112 Å

Secondary structure (DSSP, 8-state):
----------------------------HHHHHHHHHHHHHHHHHHHHHHHHHHHHHS-HHHHHHHHHHTTSSS---TTSTTSTTGGGG-HHHHHTT--HHHHHHHHHHHHHHHHHHHHHHHHTT-THHHHHHHHHHHHHHHHHHHHHHHHHHTTTTTT---TTHHHH--SHHHHHH-TT----HHHHIIIIIHHHHHHHHHHHHHHHHHHHHHHHHHHHHHHHTT-